Protein AF-A0A176Z3J2-F1 (afdb_monomer_lite)

Organism: NCBI:txid1497615

Sequence (231 aa):
MLTQPSESYQLVDGLIFILRSTPAYNEFLMTEPVTAATVWSIPLPQIVGFAVTILASFLSARWGTAETRKQFQKKTEDDERAAAAELVPLLLKFALDCDKKKIDLSLYISSDGHAGADETVHGIDFPSAIHSAAARLGPRITERAIKLEVTKTRAERYVADASDFVENYELDQKILSFLALLSLRARHLCDMAAEKVGLAMRHPEDDMDRLLKESMHHMHEIDSGSEANWY

Radius of gyration: 40.38 Å; chains: 1; bounding box: 61×82×124 Å

pLDDT: mean 71.85, std 19.59, range [30.27, 93.12]

Foldseek 3Di:
DDDDDDDDDDDDDDDDDDDDDDDDDDDDDDDDDPDPPPPPDDDPVVVVVVVVVVVVVVVVVVVVVVVVVVVVVVVLLVLLVVLLVQQLVLLQLLLVVLVVVLVLLVCVPPPPPDPSPPDALPDSDLDPSNLVSQVSLHDLLNVLSVLLVQLSVQSNVCLVVCVVPDDPVVSSLSSSLSSLLSSLSSVLSSQVSQVSSVHHDDDDPVSNVVSVVSNPPCVVSRHDDDPVSSD

Structure (mmCIF, N/CA/C/O backbone):
data_AF-A0A176Z3J2-F1
#
_entry.id   AF-A0A176Z3J2-F1
#
loop_
_atom_site.group_PDB
_atom_site.id
_atom_site.type_symbol
_atom_site.label_atom_id
_atom_site.label_alt_id
_atom_site.label_comp_id
_atom_site.label_asym_id
_atom_site.label_entity_id
_atom_site.label_seq_id
_atom_site.pdbx_PDB_ins_code
_atom_site.Cartn_x
_atom_site.Cartn_y
_atom_site.Cartn_z
_atom_site.occupancy
_atom_site.B_iso_or_equiv
_atom_site.auth_seq_id
_atom_site.auth_comp_id
_atom_site.auth_asym_id
_atom_site.auth_atom_id
_atom_site.pdbx_PDB_model_num
ATOM 1 N N . MET A 1 1 ? -23.782 64.807 77.047 1.00 30.27 1 MET A N 1
ATOM 2 C CA . MET A 1 1 ? -22.890 64.179 78.043 1.00 30.27 1 MET A CA 1
ATOM 3 C C . MET A 1 1 ? -22.980 62.678 77.840 1.00 30.27 1 MET A C 1
ATOM 5 O O . MET A 1 1 ? -24.094 62.202 77.954 1.00 30.27 1 MET A O 1
ATOM 9 N N . LEU A 1 2 ? -21.851 62.042 77.475 1.00 32.38 2 LEU A N 1
ATOM 10 C CA . LEU A 1 2 ? -21.411 60.658 77.780 1.00 32.38 2 LEU A CA 1
ATOM 11 C C . LEU A 1 2 ? -22.457 59.533 77.556 1.00 32.38 2 LEU A C 1
ATOM 13 O O . LEU A 1 2 ? -23.550 59.584 78.087 1.00 32.38 2 LEU A O 1
ATOM 17 N N . THR A 1 3 ? -22.230 58.436 76.837 1.00 37.69 3 THR A N 1
ATOM 18 C CA . THR A 1 3 ? -21.010 57.679 76.522 1.00 37.69 3 THR A CA 1
ATOM 19 C C . THR A 1 3 ? -21.445 56.538 75.594 1.00 37.69 3 THR A C 1
ATOM 21 O O . THR A 1 3 ? -22.514 55.965 75.800 1.00 37.69 3 THR A O 1
ATOM 24 N N . GLN A 1 4 ? -20.625 56.187 74.601 1.00 43.66 4 GLN A N 1
ATOM 25 C CA . GLN A 1 4 ? -20.728 54.895 73.913 1.00 43.66 4 GLN A CA 1
ATOM 26 C C . GLN A 1 4 ? -20.537 53.744 74.916 1.00 43.66 4 GLN A C 1
ATOM 28 O O . GLN A 1 4 ? -19.651 53.844 75.768 1.00 43.66 4 GLN A O 1
ATOM 33 N N . PRO A 1 5 ? -21.247 52.616 74.769 1.00 40.62 5 PRO A N 1
ATOM 34 C CA . PRO A 1 5 ? -20.705 51.314 75.106 1.00 40.62 5 PRO A CA 1
ATOM 35 C C . PRO A 1 5 ? -19.992 50.725 73.880 1.00 40.62 5 PRO A C 1
ATOM 37 O O . PRO A 1 5 ? -20.513 50.701 72.768 1.00 40.62 5 PRO A O 1
ATOM 40 N N . SER A 1 6 ? -18.757 50.299 74.114 1.00 42.06 6 SER A N 1
ATOM 41 C CA . SER A 1 6 ? -17.814 49.715 73.168 1.00 42.06 6 SER A CA 1
ATOM 42 C C . SER A 1 6 ? -18.322 48.411 72.552 1.00 42.06 6 SER A C 1
ATOM 44 O O . SER A 1 6 ? -18.532 47.427 73.264 1.00 42.06 6 SER A O 1
ATOM 46 N N . GLU A 1 7 ? -18.423 48.373 71.228 1.00 41.88 7 GLU A N 1
ATOM 47 C CA . GLU A 1 7 ? -18.523 47.126 70.476 1.00 41.88 7 GLU A CA 1
ATOM 48 C C . GLU A 1 7 ? -17.136 46.477 70.436 1.00 41.88 7 GLU A C 1
ATOM 50 O O . GLU A 1 7 ? -16.186 47.021 69.872 1.00 41.88 7 GLU A O 1
ATOM 55 N N . SER A 1 8 ? -17.000 45.320 71.081 1.00 41.31 8 SER A N 1
ATOM 56 C CA . SER A 1 8 ? -15.838 44.456 70.896 1.00 41.31 8 SER A CA 1
ATOM 57 C C . SER A 1 8 ? -16.164 43.467 69.784 1.00 41.31 8 SER A C 1
ATOM 59 O O . SER A 1 8 ? -16.997 42.578 69.934 1.00 41.31 8 SER A O 1
ATOM 61 N N . TYR A 1 9 ? -15.520 43.661 68.639 1.00 40.88 9 TYR A N 1
ATOM 62 C CA . TYR A 1 9 ? -15.586 42.756 67.503 1.00 40.88 9 TYR A CA 1
ATOM 63 C C . TYR A 1 9 ? -14.436 41.755 67.614 1.00 40.88 9 TYR A C 1
ATOM 65 O O . TYR A 1 9 ? -13.271 42.140 67.511 1.00 40.88 9 TYR A O 1
ATOM 73 N N . GLN A 1 10 ? -14.743 40.473 67.806 1.00 35.62 10 GLN A N 1
ATOM 74 C CA . GLN A 1 10 ? -13.797 39.408 67.479 1.00 35.62 10 GLN A CA 1
ATOM 75 C C . GLN A 1 10 ? -14.166 38.826 66.116 1.00 35.62 10 GLN A C 1
ATOM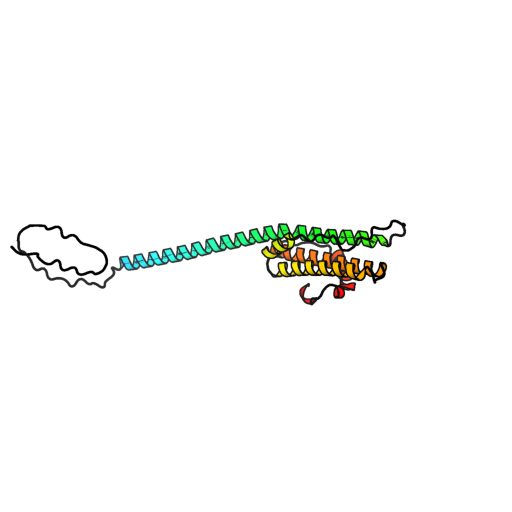 77 O O . GLN A 1 10 ? -15.229 38.241 65.929 1.00 35.62 10 GLN A O 1
ATOM 82 N N . LEU A 1 11 ? -13.265 39.042 65.160 1.00 34.97 11 LEU A N 1
ATOM 83 C CA . LEU A 1 11 ? -13.265 38.437 63.836 1.00 34.97 11 LEU A CA 1
ATOM 84 C C . LEU A 1 11 ? -12.726 37.011 63.946 1.00 34.97 11 LEU A C 1
ATOM 86 O O . LEU A 1 11 ? -11.521 36.828 64.104 1.00 34.97 11 LEU A O 1
ATOM 90 N N . VAL A 1 12 ? -13.607 36.022 63.821 1.00 38.00 12 VAL A N 1
ATOM 91 C CA . VAL A 1 12 ? -13.245 34.675 63.368 1.00 38.00 12 VAL A CA 1
ATOM 92 C C . VAL A 1 12 ? -14.345 34.202 62.414 1.00 38.00 12 VAL A C 1
ATOM 94 O O . VAL A 1 12 ? -15.493 34.035 62.813 1.00 38.00 12 VAL A O 1
ATOM 97 N N . ASP A 1 13 ? -13.982 34.089 61.137 1.00 42.66 13 ASP A N 1
ATOM 98 C CA . ASP A 1 13 ? -14.662 33.378 60.048 1.00 42.66 13 ASP A CA 1
ATOM 99 C C . ASP A 1 13 ? -16.190 33.538 59.903 1.00 42.66 13 ASP A C 1
ATOM 101 O O . ASP A 1 13 ? -16.979 32.609 60.051 1.00 42.66 13 ASP A O 1
ATOM 105 N N . GLY A 1 14 ? -16.593 34.724 59.434 1.00 44.22 14 GLY A N 1
ATOM 106 C CA . GLY A 1 14 ? -17.481 34.781 58.266 1.00 44.22 14 GLY A CA 1
ATOM 107 C C . GLY A 1 14 ? -18.994 34.634 58.453 1.00 44.22 14 GLY A C 1
ATOM 108 O O . GLY A 1 14 ? -19.665 34.402 57.451 1.00 44.22 14 GLY A O 1
ATOM 109 N N . LEU A 1 15 ? -19.568 34.821 59.647 1.00 37.44 15 LEU A N 1
ATOM 110 C CA . LEU A 1 15 ? -21.027 34.972 59.802 1.00 37.44 15 LEU A CA 1
ATOM 111 C C . LEU A 1 15 ? -21.401 35.879 60.985 1.00 37.44 15 LEU A C 1
ATOM 113 O O . LEU A 1 15 ? -21.172 35.560 62.148 1.00 37.44 15 LEU A O 1
ATOM 117 N N . ILE A 1 16 ? -22.010 37.024 60.666 1.00 40.34 16 ILE A N 1
ATOM 118 C CA . ILE A 1 16 ? -22.568 37.981 61.629 1.00 40.34 16 ILE A CA 1
ATOM 119 C C . ILE A 1 16 ? -23.858 37.388 62.211 1.00 40.34 16 ILE A C 1
ATOM 121 O O . ILE A 1 16 ? -24.842 37.224 61.489 1.00 40.34 16 ILE A O 1
ATOM 125 N N . PHE A 1 17 ? -23.885 37.113 63.516 1.00 35.91 17 PHE A N 1
ATOM 126 C CA . PHE A 1 17 ? -25.124 36.815 64.239 1.00 35.91 17 PHE A CA 1
ATOM 127 C C . PHE A 1 17 ? -25.675 38.093 64.881 1.00 35.91 17 PHE A C 1
ATOM 129 O O . PHE A 1 17 ? -25.082 38.652 65.800 1.00 35.91 17 PHE A O 1
ATOM 136 N N . ILE A 1 18 ? -26.836 38.549 64.405 1.00 42.50 18 ILE A N 1
ATOM 137 C CA . ILE A 1 18 ? -27.610 39.615 65.050 1.00 42.50 18 ILE A CA 1
ATOM 138 C C . ILE A 1 18 ? -28.346 39.000 66.246 1.00 42.50 18 ILE A C 1
ATOM 140 O O . ILE A 1 18 ? -29.287 38.223 66.079 1.00 42.50 18 ILE A O 1
ATOM 144 N N . LEU A 1 19 ? -27.928 39.362 67.460 1.00 36.00 19 LEU A N 1
ATOM 145 C CA . LEU A 1 19 ? -28.649 39.057 68.696 1.00 36.00 19 LEU A CA 1
ATOM 146 C C . LEU A 1 19 ? -29.953 39.863 68.740 1.00 36.00 19 LEU A C 1
ATOM 148 O O . LEU A 1 19 ? -29.951 41.069 68.984 1.00 36.00 19 LEU A O 1
ATOM 152 N N . ARG A 1 20 ? -31.086 39.191 68.519 1.00 34.56 20 ARG A N 1
ATOM 153 C CA . ARG A 1 20 ? -32.411 39.747 68.810 1.00 34.56 20 ARG A CA 1
ATOM 154 C C . ARG A 1 20 ? -32.720 39.493 70.286 1.00 34.56 20 ARG A C 1
ATOM 156 O O . ARG A 1 20 ? -32.821 38.349 70.713 1.00 34.56 20 ARG A O 1
ATOM 163 N N . SER A 1 21 ? -32.851 40.568 71.056 1.00 32.66 21 SER A N 1
ATOM 164 C CA . SER A 1 21 ? -33.214 40.541 72.473 1.00 32.66 21 SER A CA 1
ATOM 165 C C . SER A 1 21 ? -34.604 39.935 72.697 1.00 32.66 21 SER A C 1
ATOM 167 O O . SER A 1 21 ? -35.589 40.427 72.142 1.00 32.66 21 SER A O 1
ATOM 169 N N . THR A 1 22 ? -34.711 38.940 73.571 1.00 38.16 22 THR A N 1
ATOM 170 C CA . THR A 1 22 ? -35.958 38.583 74.265 1.00 38.16 22 THR A CA 1
ATOM 171 C C . THR A 1 22 ? -35.947 39.185 75.670 1.00 38.16 22 THR A C 1
ATOM 173 O O . THR A 1 22 ? -34.924 39.065 76.344 1.00 38.16 22 THR A O 1
ATOM 176 N N . PRO A 1 23 ? -37.058 39.747 76.176 1.00 47.00 23 PRO A N 1
ATOM 177 C CA . PRO A 1 23 ? -37.247 39.923 77.607 1.00 47.00 23 PRO A CA 1
ATOM 178 C C . PRO A 1 23 ? -38.282 38.916 78.131 1.00 47.00 23 PRO A C 1
ATOM 180 O O . PRO A 1 23 ? -39.437 38.943 77.719 1.00 47.00 23 PRO A O 1
ATOM 183 N N . ALA A 1 24 ? -37.874 38.047 79.053 1.00 33.31 24 ALA A N 1
ATOM 184 C CA . ALA A 1 24 ? -38.744 37.349 80.008 1.00 33.31 24 ALA A CA 1
ATOM 185 C C . ALA A 1 24 ? -37.820 36.731 81.072 1.00 33.31 24 ALA A C 1
ATOM 187 O O . ALA A 1 24 ? -36.950 35.936 80.740 1.00 33.31 24 ALA A O 1
ATOM 188 N N . TYR A 1 25 ? -37.707 37.357 82.242 1.00 32.78 25 TYR A N 1
ATOM 189 C CA . TYR A 1 25 ? -38.394 36.977 83.484 1.00 32.78 25 TYR A CA 1
ATOM 190 C C . TYR A 1 25 ? -38.071 35.564 84.002 1.00 32.78 25 TYR A C 1
ATOM 192 O O . TYR A 1 25 ? -38.283 34.564 83.328 1.00 32.78 25 TYR A O 1
ATOM 200 N N . ASN A 1 26 ? -37.550 35.569 85.234 1.00 43.53 26 ASN A N 1
ATOM 201 C CA . ASN A 1 26 ? -37.260 34.464 86.147 1.00 43.53 26 ASN A CA 1
ATOM 202 C C . ASN A 1 26 ? -38.280 33.317 86.110 1.00 43.53 26 ASN A C 1
ATOM 204 O O . ASN A 1 26 ? -39.471 33.591 86.171 1.00 43.53 26 ASN A O 1
ATOM 208 N N . GLU A 1 27 ? -37.804 32.072 86.220 1.00 35.94 27 GLU A N 1
ATOM 209 C CA . GLU A 1 27 ? -38.080 31.214 87.387 1.00 35.94 27 GLU A CA 1
ATOM 210 C C . GLU A 1 27 ? -37.297 29.886 87.332 1.00 35.94 27 GLU A C 1
ATOM 212 O O . GLU A 1 27 ? -37.273 29.179 86.331 1.00 35.94 27 GLU A O 1
ATOM 217 N N . PHE A 1 28 ? -36.606 29.611 88.442 1.00 38.12 28 PHE A N 1
ATOM 218 C CA . PHE A 1 28 ? -36.361 28.312 89.078 1.00 38.12 28 PHE A CA 1
ATOM 219 C C . PHE A 1 28 ? -36.802 27.032 88.336 1.00 38.12 28 PHE A C 1
ATOM 221 O O . PHE A 1 28 ? -37.995 26.813 88.176 1.00 38.12 28 PHE A O 1
ATOM 228 N N . LEU A 1 29 ? -35.870 26.094 88.096 1.00 35.03 29 LEU A N 1
ATOM 229 C CA . LEU A 1 29 ? -35.798 24.793 88.798 1.00 35.03 29 LEU A CA 1
ATOM 230 C C . LEU A 1 29 ? -34.825 23.801 88.137 1.00 35.03 29 LEU A C 1
ATOM 232 O O . LEU A 1 29 ? -34.762 23.663 86.924 1.00 35.03 29 LEU A O 1
ATOM 236 N N . MET A 1 30 ? -34.171 23.045 89.020 1.00 35.03 30 MET A N 1
ATOM 237 C CA . MET A 1 30 ? -33.563 21.728 88.815 1.00 35.03 30 MET A CA 1
ATOM 238 C C . MET A 1 30 ? -32.259 21.641 88.013 1.00 35.03 30 MET A C 1
ATOM 240 O O . MET A 1 30 ? -32.204 21.508 86.798 1.00 35.03 30 MET A O 1
ATOM 244 N N . THR A 1 31 ? -31.180 21.578 88.792 1.00 42.94 31 THR A N 1
ATOM 245 C CA . THR A 1 31 ? -29.968 20.824 88.484 1.00 42.94 31 THR A CA 1
ATOM 246 C C . THR A 1 31 ? -30.313 19.358 88.198 1.00 42.94 31 THR A C 1
ATOM 248 O O . THR A 1 31 ? -30.446 18.560 89.127 1.00 42.94 31 THR A O 1
ATOM 251 N N . GLU A 1 32 ? -30.421 18.986 86.928 1.00 41.75 32 GLU A N 1
ATOM 252 C CA . GLU A 1 32 ? -30.125 17.615 86.510 1.00 41.75 32 GLU A CA 1
ATOM 253 C C . GLU A 1 32 ? -28.617 17.510 86.243 1.00 41.75 32 GLU A C 1
ATOM 255 O O . GLU A 1 32 ? -28.024 18.439 85.682 1.00 41.75 32 GLU A O 1
ATOM 260 N N . PRO A 1 33 ? -27.944 16.431 86.678 1.00 42.22 33 PRO A N 1
ATOM 261 C CA . PRO A 1 33 ? -26.531 16.274 86.399 1.00 42.22 33 PRO A CA 1
ATOM 262 C C . PRO A 1 33 ? -26.345 16.150 84.888 1.00 42.22 33 PRO A C 1
ATOM 264 O O . PRO A 1 33 ? -26.952 15.294 84.244 1.00 42.22 33 PRO A O 1
ATOM 267 N N . VAL A 1 34 ? -25.471 16.998 84.341 1.00 42.22 34 VAL A N 1
ATOM 268 C CA . VAL A 1 34 ? -24.899 16.842 83.005 1.00 42.22 34 VAL A CA 1
ATOM 269 C C . VAL A 1 34 ? -24.299 15.441 82.949 1.00 42.22 34 VAL A C 1
ATOM 271 O O . VAL A 1 34 ? -23.204 15.191 83.454 1.00 42.22 34 VAL A O 1
ATOM 274 N N . THR A 1 35 ? -25.040 14.499 82.369 1.00 41.41 35 THR A N 1
ATOM 275 C CA . THR A 1 35 ? -24.436 13.262 81.904 1.00 41.41 35 THR A CA 1
ATOM 276 C C . THR A 1 35 ? -23.420 13.686 80.863 1.00 41.41 35 THR A C 1
ATOM 278 O O . THR A 1 35 ? -23.730 14.452 79.949 1.00 41.41 35 THR A O 1
ATOM 281 N N . ALA A 1 36 ? -22.171 13.273 81.070 1.00 42.94 36 ALA A N 1
ATOM 282 C CA . ALA A 1 36 ? -21.106 13.486 80.114 1.00 42.94 36 ALA A CA 1
ATOM 283 C C . ALA A 1 36 ? -21.583 12.927 78.771 1.00 42.94 36 ALA A C 1
ATOM 285 O O . ALA A 1 36 ? -21.615 11.711 78.571 1.00 42.94 36 ALA A O 1
ATOM 286 N N . ALA A 1 37 ? -22.019 13.827 77.887 1.00 44.66 37 ALA A N 1
ATOM 287 C CA . ALA A 1 37 ? -22.338 13.493 76.521 1.00 44.66 37 ALA A CA 1
ATOM 288 C C . ALA A 1 37 ? -21.100 12.794 75.969 1.00 44.66 37 ALA A C 1
ATOM 290 O O . ALA A 1 37 ? -19.989 13.326 75.969 1.00 44.66 37 ALA A O 1
ATOM 291 N N . THR A 1 38 ? -21.290 11.544 75.590 1.00 50.69 38 THR A N 1
ATOM 292 C CA . THR A 1 38 ? -20.309 10.700 74.936 1.00 50.69 38 THR A CA 1
ATOM 293 C C . THR A 1 38 ? -20.066 11.309 73.556 1.00 50.69 38 THR A C 1
ATOM 295 O O . THR A 1 38 ? -20.677 10.936 72.565 1.00 50.69 38 THR A O 1
ATOM 298 N N . VAL A 1 39 ? -19.179 12.305 73.496 1.00 50.75 39 VAL A N 1
ATOM 299 C CA . VAL A 1 39 ? -18.814 13.069 72.285 1.00 50.75 39 VAL A CA 1
ATOM 300 C C . VAL A 1 39 ? -18.058 12.207 71.248 1.00 50.75 39 VAL A C 1
ATOM 302 O O . VAL A 1 39 ? -17.660 12.698 70.201 1.00 50.75 39 VAL A O 1
ATOM 305 N N . TRP A 1 40 ? -17.904 10.895 71.468 1.00 56.28 40 TRP A N 1
ATOM 306 C CA . TRP A 1 40 ? -17.124 10.007 70.594 1.00 56.28 40 TRP A CA 1
ATOM 307 C C . TRP A 1 40 ? -17.773 8.640 70.340 1.00 56.28 40 TRP A C 1
ATOM 309 O O . TRP A 1 40 ? -17.085 7.625 70.278 1.00 56.28 40 TRP A O 1
ATOM 319 N N . SER A 1 41 ? -19.093 8.574 70.167 1.00 61.12 41 SER A N 1
ATOM 320 C CA . SER A 1 41 ? -19.729 7.355 69.649 1.00 61.12 41 SER A CA 1
ATOM 321 C C . SER A 1 41 ? -20.606 7.683 68.451 1.00 61.12 41 SER A C 1
ATOM 323 O O . SER A 1 41 ? -21.756 8.090 68.605 1.00 61.12 41 SER A O 1
ATOM 325 N N . ILE A 1 42 ? -20.058 7.497 67.248 1.00 66.56 42 ILE A N 1
ATOM 326 C CA . ILE A 1 42 ? -20.869 7.450 66.030 1.00 66.56 42 ILE A CA 1
ATOM 327 C C . ILE A 1 42 ? -21.838 6.269 66.207 1.00 66.56 42 ILE A C 1
ATOM 329 O O . ILE A 1 42 ? -21.380 5.142 66.428 1.00 66.56 42 ILE A O 1
ATOM 333 N N . PRO A 1 43 ? -23.161 6.487 66.161 1.00 77.56 43 PRO A N 1
ATOM 334 C CA . PRO A 1 43 ? -24.127 5.418 66.351 1.00 77.56 43 PRO A CA 1
ATOM 335 C C . PRO A 1 43 ? -23.945 4.362 65.252 1.00 77.56 43 PRO A C 1
ATOM 337 O O . PRO A 1 43 ? -23.871 4.689 64.067 1.00 77.56 43 PRO A O 1
ATOM 340 N N . LEU A 1 44 ? -23.895 3.083 65.647 1.00 73.38 44 LEU A N 1
ATOM 341 C CA . LEU A 1 44 ? -23.682 1.924 64.762 1.00 73.38 44 LEU A CA 1
ATOM 342 C C . LEU A 1 44 ? -24.463 1.986 63.425 1.00 73.38 44 LEU A C 1
ATOM 344 O O . LEU A 1 44 ? -23.874 1.689 62.384 1.00 73.38 44 LEU A O 1
ATOM 348 N N . PRO A 1 45 ? -25.744 2.415 63.403 1.00 78.31 45 PRO A N 1
ATOM 349 C CA . PRO A 1 45 ? -26.515 2.539 62.167 1.00 78.31 45 PRO A CA 1
ATOM 350 C C . PRO A 1 45 ? -25.913 3.513 61.143 1.00 78.31 45 PRO A C 1
ATOM 352 O O . PRO A 1 45 ? -25.992 3.258 59.944 1.00 78.31 45 PRO A O 1
ATOM 355 N N . GLN A 1 46 ? -25.278 4.605 61.587 1.00 77.00 46 GLN A N 1
ATOM 356 C CA . GLN A 1 46 ? -24.627 5.569 60.692 1.00 77.00 46 GLN A CA 1
ATOM 357 C C . GLN A 1 46 ? -23.348 4.997 60.075 1.00 77.00 46 GLN A C 1
ATOM 359 O O . GLN A 1 46 ? -23.083 5.241 58.901 1.00 77.00 46 GLN A O 1
ATOM 364 N N . ILE A 1 47 ? -22.592 4.187 60.824 1.00 79.31 47 ILE A N 1
ATOM 365 C CA . ILE A 1 47 ? -21.388 3.506 60.321 1.00 79.31 47 ILE A CA 1
ATOM 366 C C . ILE A 1 47 ? -21.769 2.487 59.242 1.00 79.31 47 ILE A C 1
ATOM 368 O O . ILE A 1 47 ? -21.160 2.455 58.172 1.00 79.31 47 ILE A O 1
ATOM 372 N N . VAL A 1 48 ? -22.812 1.690 59.493 1.00 80.38 48 VAL A N 1
ATOM 373 C CA . VAL A 1 48 ? -23.324 0.715 58.517 1.00 80.38 48 VAL A CA 1
ATOM 374 C C . VAL A 1 48 ? -23.862 1.428 57.275 1.00 80.38 48 VAL A C 1
ATOM 376 O O . VAL A 1 48 ? -23.538 1.030 56.158 1.00 80.38 48 VAL A O 1
ATOM 379 N N . GLY A 1 49 ? -24.611 2.521 57.450 1.00 80.62 49 GLY A N 1
ATOM 380 C CA . GLY A 1 49 ? -25.084 3.351 56.340 1.00 80.62 49 GLY A CA 1
ATOM 381 C C . GLY A 1 49 ? -23.938 3.899 55.486 1.00 80.62 49 GLY A C 1
ATOM 382 O O . GLY A 1 49 ? -23.970 3.778 54.260 1.00 80.62 49 GLY A O 1
ATOM 383 N N . PHE A 1 50 ? -22.880 4.422 56.112 1.00 82.94 50 PHE A N 1
ATOM 384 C CA . PHE A 1 50 ? -21.684 4.888 55.406 1.00 82.94 50 PHE A CA 1
ATOM 385 C C . PHE A 1 50 ? -20.991 3.763 54.633 1.00 82.94 50 PHE A C 1
ATOM 387 O O . PHE A 1 50 ? -20.664 3.940 53.460 1.00 82.94 50 PHE A O 1
ATOM 394 N N . ALA A 1 51 ? -20.819 2.590 55.245 1.00 81.44 51 ALA A N 1
ATOM 395 C CA . ALA A 1 51 ? -20.189 1.443 54.596 1.00 81.44 51 ALA A CA 1
ATOM 396 C C . ALA A 1 51 ? -20.978 0.968 53.364 1.00 81.44 51 ALA A C 1
ATOM 398 O O . ALA A 1 51 ? -20.389 0.733 52.309 1.00 81.44 51 ALA A O 1
ATOM 399 N N . VAL A 1 52 ? -22.310 0.891 53.460 1.00 84.19 52 VAL A N 1
ATOM 400 C CA . VAL A 1 52 ? -23.179 0.525 52.328 1.00 84.19 52 VAL A CA 1
ATOM 401 C C . VAL A 1 52 ? -23.108 1.572 51.218 1.00 84.19 52 VAL A C 1
ATOM 403 O O . VAL A 1 52 ? -23.024 1.216 50.046 1.00 84.19 52 VAL A O 1
ATOM 406 N N . THR A 1 53 ? -23.074 2.857 51.570 1.00 85.44 53 THR A N 1
ATOM 407 C CA . THR A 1 53 ? -22.993 3.950 50.589 1.00 85.44 53 THR A CA 1
ATOM 408 C C . THR A 1 53 ? -21.655 3.935 49.845 1.00 85.44 53 THR A C 1
ATOM 410 O O . THR A 1 53 ? -21.624 4.072 48.620 1.00 85.44 53 THR A O 1
ATOM 413 N N . ILE A 1 54 ? -20.548 3.690 50.553 1.00 81.69 54 ILE A N 1
ATOM 414 C CA . ILE A 1 54 ? -19.215 3.522 49.955 1.00 81.69 54 ILE A CA 1
ATOM 415 C C . ILE A 1 54 ? -19.193 2.290 49.040 1.00 81.69 54 ILE A C 1
ATOM 417 O O . ILE A 1 54 ? -18.699 2.372 47.915 1.00 81.69 54 ILE A O 1
ATOM 421 N N . LEU A 1 55 ? -19.778 1.169 49.472 1.00 79.44 55 LEU A N 1
ATOM 422 C CA . LEU A 1 55 ? -19.836 -0.061 48.680 1.00 79.44 55 LEU A CA 1
ATOM 423 C C . LEU A 1 55 ? -20.674 0.116 47.403 1.00 79.44 55 LEU A C 1
ATOM 425 O O . LEU A 1 55 ? -20.239 -0.277 46.321 1.00 79.44 55 LEU A O 1
ATOM 429 N N . ALA A 1 56 ? -21.841 0.755 47.505 1.00 80.75 56 ALA A N 1
ATOM 430 C CA . ALA A 1 56 ? -22.704 1.062 46.367 1.00 80.75 56 ALA A CA 1
ATOM 431 C C . ALA A 1 56 ? -22.026 2.024 45.380 1.00 80.75 56 ALA A C 1
ATOM 433 O O . ALA A 1 56 ? -22.107 1.827 44.166 1.00 80.75 56 ALA A O 1
ATOM 434 N N . SER A 1 57 ? -21.294 3.018 45.890 1.00 73.00 57 SER A N 1
ATOM 435 C CA . SER A 1 57 ? -20.514 3.953 45.072 1.00 73.00 57 SER A CA 1
ATOM 436 C C . SER A 1 57 ? -19.369 3.245 44.346 1.00 73.00 57 SER A C 1
ATOM 438 O O . SER A 1 57 ? -19.158 3.468 43.156 1.00 73.00 57 SER A O 1
ATOM 440 N N . PHE A 1 58 ? -18.670 2.329 45.023 1.00 76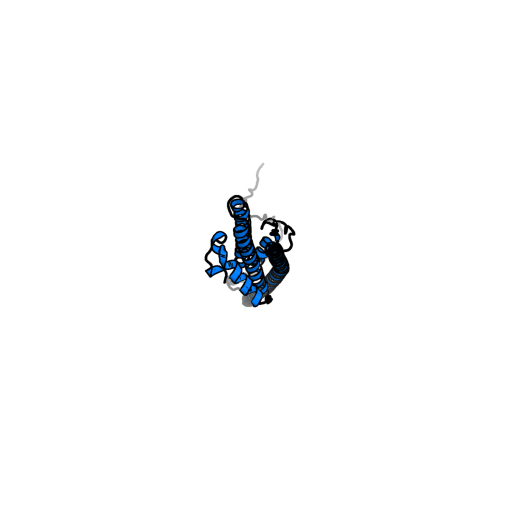.81 58 PHE A N 1
ATOM 441 C CA . PHE A 1 58 ? -17.595 1.534 44.430 1.00 76.81 58 PHE A CA 1
ATOM 442 C C . PHE A 1 58 ? -18.111 0.581 43.344 1.00 76.81 58 PHE A C 1
ATOM 444 O O . PHE A 1 58 ? -17.517 0.478 42.271 1.00 76.81 58 PHE A O 1
ATOM 451 N N . LEU A 1 59 ? -19.242 -0.086 43.587 1.00 72.75 59 LEU A N 1
ATOM 452 C CA . LEU A 1 59 ? -19.901 -0.946 42.602 1.00 72.75 59 LEU A CA 1
ATOM 453 C C . LEU A 1 59 ? -20.383 -0.139 41.391 1.00 72.75 59 LEU A C 1
ATOM 455 O O . LEU A 1 59 ? -20.119 -0.540 40.259 1.00 72.75 59 LEU A O 1
ATOM 459 N N . SER A 1 60 ? -20.986 1.030 41.616 1.00 68.38 60 SER A N 1
ATOM 460 C CA . SER A 1 60 ? -21.432 1.935 40.547 1.00 68.38 60 SER A CA 1
ATOM 461 C C . SER A 1 60 ? -20.261 2.453 39.711 1.00 68.38 60 SER A C 1
ATOM 463 O O . SER A 1 60 ? -20.327 2.443 38.484 1.00 68.38 60 SER A O 1
ATOM 465 N N . ALA A 1 61 ? -19.145 2.823 40.346 1.00 67.38 61 ALA A N 1
ATOM 466 C CA . ALA A 1 61 ? -17.926 3.233 39.650 1.00 67.38 61 ALA A CA 1
ATOM 467 C C . ALA A 1 61 ? -17.298 2.074 38.859 1.00 67.38 61 ALA A C 1
ATOM 469 O O . ALA A 1 61 ? -16.869 2.252 37.718 1.00 67.38 61 ALA A O 1
ATOM 470 N N . ARG A 1 62 ? -17.277 0.861 39.421 1.00 68.81 62 ARG A N 1
ATOM 471 C CA . ARG A 1 62 ? -16.747 -0.334 38.751 1.00 68.81 62 ARG A CA 1
ATOM 472 C C . ARG A 1 62 ? -17.600 -0.754 37.551 1.00 68.81 62 ARG A C 1
ATOM 474 O O . ARG A 1 62 ? -17.052 -1.205 36.551 1.00 68.81 62 ARG A O 1
ATOM 481 N N . TRP A 1 63 ? -18.918 -0.586 37.627 1.00 65.81 63 TRP A N 1
ATOM 482 C CA . TRP A 1 63 ? -19.832 -0.897 36.526 1.00 65.81 63 TRP A CA 1
ATOM 483 C C . TRP A 1 63 ? -19.814 0.197 35.455 1.00 65.81 63 TRP A C 1
ATOM 485 O O . TRP A 1 63 ? -19.671 -0.118 34.278 1.00 65.81 63 TRP A O 1
ATOM 495 N N . GLY A 1 64 ? -19.821 1.476 35.842 1.00 63.34 64 GLY A N 1
ATOM 496 C CA . GLY A 1 64 ? -19.704 2.596 34.902 1.00 63.34 64 GLY A CA 1
ATOM 497 C C . GLY A 1 64 ? -18.375 2.608 34.136 1.00 63.34 64 GLY A C 1
ATOM 498 O O . GLY A 1 64 ? -18.342 2.896 32.941 1.00 63.34 64 GLY A O 1
ATOM 499 N N . THR A 1 65 ? -17.271 2.220 34.781 1.00 63.78 65 THR A N 1
ATOM 500 C CA . THR A 1 65 ? -15.962 2.091 34.111 1.00 63.78 65 THR A CA 1
ATOM 501 C C . THR A 1 65 ? -15.867 0.858 33.210 1.00 63.78 65 THR A C 1
ATOM 503 O O . THR A 1 65 ? -15.173 0.899 32.198 1.00 63.78 65 THR A O 1
ATOM 506 N N . ALA A 1 66 ? -16.569 -0.233 33.525 1.00 67.12 66 ALA A N 1
ATOM 507 C CA . ALA A 1 66 ? -16.639 -1.403 32.652 1.00 67.12 66 ALA A CA 1
ATOM 508 C C . ALA A 1 66 ? -17.499 -1.140 31.403 1.00 67.12 66 ALA A C 1
ATOM 510 O O . ALA A 1 66 ? -17.103 -1.520 30.301 1.00 67.12 66 ALA A O 1
ATOM 511 N N . GLU A 1 67 ? -18.635 -0.458 31.558 1.00 69.19 67 GLU A N 1
ATOM 512 C CA . GLU A 1 67 ? -19.539 -0.106 30.456 1.00 69.19 67 GLU A CA 1
ATOM 513 C C . GLU A 1 67 ? -18.871 0.874 29.480 1.00 69.19 67 GLU A C 1
ATOM 515 O O . GLU A 1 67 ? -18.876 0.662 28.269 1.00 69.19 67 GLU A O 1
ATOM 520 N N . THR A 1 68 ? -18.200 1.902 30.007 1.00 67.75 68 THR A N 1
ATOM 521 C CA . THR A 1 68 ? -17.451 2.869 29.188 1.00 67.75 68 THR A CA 1
ATOM 522 C C . THR A 1 68 ? -16.287 2.214 28.451 1.00 67.75 68 THR A C 1
ATOM 524 O O . THR A 1 68 ? -16.115 2.464 27.264 1.00 67.75 68 THR A O 1
ATOM 527 N N . ARG A 1 69 ? -15.530 1.304 29.084 1.00 66.75 69 ARG A N 1
ATOM 528 C CA . ARG A 1 69 ? -14.470 0.535 28.401 1.00 66.75 69 ARG A CA 1
ATOM 529 C C . ARG A 1 69 ? -15.004 -0.289 27.231 1.00 66.75 69 ARG A C 1
ATOM 531 O O . ARG A 1 69 ? -14.373 -0.291 26.180 1.00 66.75 69 ARG A O 1
ATOM 538 N N . LYS A 1 70 ? -16.164 -0.937 27.387 1.00 73.56 70 LYS A N 1
ATOM 539 C CA . LYS A 1 70 ? -16.816 -1.681 26.295 1.00 73.56 70 LYS A CA 1
ATOM 540 C C . LYS A 1 70 ? -17.262 -0.757 25.160 1.00 73.56 70 LYS A C 1
ATOM 542 O O . LYS A 1 70 ? -17.086 -1.101 23.997 1.00 73.56 70 LYS A O 1
ATOM 547 N N . GLN A 1 71 ? -17.804 0.418 25.485 1.00 74.19 71 GLN A N 1
ATOM 548 C CA . GLN A 1 71 ? -18.200 1.415 24.483 1.00 74.19 71 GLN A CA 1
ATOM 549 C C . GLN A 1 71 ? -16.995 1.983 23.726 1.00 74.19 71 GLN A C 1
ATOM 551 O O . GLN A 1 71 ? -17.067 2.129 22.508 1.00 74.19 71 GLN A O 1
ATOM 556 N N . PHE A 1 72 ? -15.881 2.250 24.416 1.00 73.12 72 PHE A N 1
ATOM 557 C CA . PHE A 1 72 ? -14.642 2.673 23.767 1.00 73.12 72 PHE A CA 1
ATOM 558 C C . PHE A 1 72 ? -14.085 1.576 22.865 1.00 73.12 72 PHE A C 1
ATOM 560 O O . PHE A 1 72 ? -13.843 1.864 21.706 1.00 73.12 72 PHE A O 1
ATOM 567 N N . GLN A 1 73 ? -13.964 0.334 23.347 1.00 80.75 73 GLN A N 1
ATOM 568 C CA . GLN A 1 73 ? -13.470 -0.792 22.542 1.00 80.75 73 GLN A CA 1
ATOM 569 C C . GLN A 1 73 ? -14.290 -1.004 21.270 1.00 80.75 73 GLN A C 1
ATOM 571 O O . GLN A 1 73 ? -13.720 -1.086 20.188 1.00 80.75 73 GLN A O 1
ATOM 576 N N . LYS A 1 74 ? -15.622 -1.010 21.388 1.00 83.38 74 LYS A N 1
ATOM 577 C CA . LYS A 1 74 ? -16.503 -1.148 20.227 1.00 83.38 74 LYS A CA 1
ATOM 578 C C . LYS A 1 74 ? -16.319 -0.001 19.230 1.00 83.38 74 LYS A C 1
ATOM 580 O O . LYS A 1 74 ? -16.281 -0.238 18.031 1.00 83.38 74 LYS A O 1
ATOM 585 N N . LYS A 1 75 ? -16.177 1.233 19.724 1.00 85.38 75 LYS A N 1
ATOM 586 C CA . LYS A 1 75 ? -15.921 2.390 18.864 1.00 85.38 75 LYS A CA 1
ATOM 587 C C . LYS A 1 75 ? -14.584 2.261 18.130 1.00 85.38 75 LYS A C 1
ATOM 589 O O . LYS A 1 75 ? -14.540 2.542 16.941 1.00 85.38 75 LYS A O 1
ATOM 594 N N . THR A 1 76 ? -13.526 1.809 18.804 1.00 84.25 76 THR A N 1
ATOM 595 C CA . THR A 1 76 ? -12.227 1.586 18.155 1.00 84.25 76 THR A CA 1
ATOM 596 C C . THR A 1 76 ? -12.317 0.512 17.074 1.00 84.25 76 THR A C 1
ATOM 598 O O . THR A 1 76 ? -11.793 0.715 15.988 1.00 84.25 76 THR A O 1
ATOM 601 N N . GLU A 1 77 ? -13.018 -0.596 17.335 1.00 85.56 77 GLU A N 1
ATOM 602 C CA . GLU A 1 77 ? -13.229 -1.661 16.344 1.00 85.56 77 GLU A CA 1
ATOM 603 C C . GLU A 1 77 ? -14.007 -1.164 15.114 1.00 85.56 77 GLU A C 1
ATOM 605 O O . GLU A 1 77 ? -13.674 -1.515 13.980 1.00 85.56 77 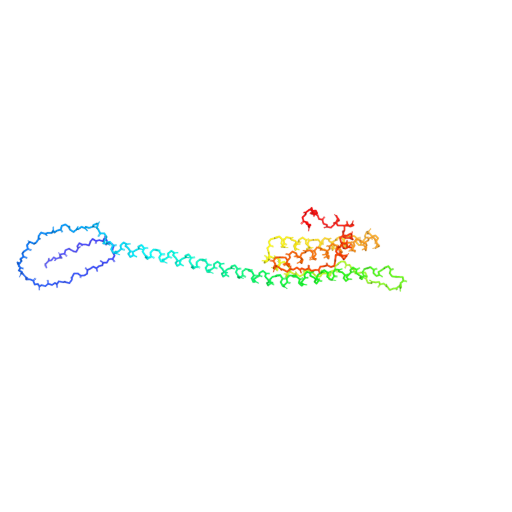GLU A O 1
ATOM 610 N N . ASP A 1 78 ? -15.034 -0.335 15.318 1.00 87.75 78 ASP A N 1
ATOM 611 C CA . ASP A 1 78 ? -15.812 0.254 14.225 1.00 87.75 78 ASP A CA 1
ATOM 612 C C . ASP A 1 78 ? -14.975 1.272 13.420 1.00 87.75 78 ASP A C 1
ATOM 614 O O . ASP A 1 78 ? -15.029 1.274 12.187 1.00 87.75 78 ASP A O 1
ATOM 618 N N . ASP A 1 79 ? -14.148 2.081 14.093 1.00 88.06 79 ASP A N 1
ATOM 619 C CA . ASP A 1 79 ? -13.221 3.029 13.458 1.00 88.06 79 ASP A CA 1
ATOM 620 C C . ASP A 1 79 ? -12.125 2.297 12.651 1.00 88.06 79 ASP A C 1
ATOM 622 O O . ASP A 1 79 ? -11.800 2.706 11.532 1.00 88.06 79 ASP A O 1
ATOM 626 N N . GLU A 1 80 ? -11.588 1.184 13.165 1.00 89.00 80 GLU A N 1
ATOM 627 C CA . GLU A 1 80 ? -10.625 0.324 12.462 1.00 89.00 80 GLU A CA 1
ATOM 628 C C . GLU A 1 80 ? -11.254 -0.324 11.220 1.00 89.00 80 GLU A C 1
ATOM 630 O O . GLU A 1 80 ? -10.666 -0.301 10.138 1.00 89.00 80 GLU A O 1
ATOM 635 N N . ARG A 1 81 ? -12.487 -0.836 11.326 1.00 88.69 81 ARG A N 1
ATOM 636 C CA . ARG A 1 81 ? -13.232 -1.383 10.178 1.00 88.69 81 ARG A CA 1
ATOM 637 C C . ARG A 1 81 ? -13.485 -0.342 9.099 1.00 88.69 81 ARG A C 1
ATOM 639 O O . ARG A 1 81 ? -13.286 -0.635 7.921 1.00 88.69 81 ARG A O 1
ATOM 646 N N . ALA A 1 82 ? -13.888 0.865 9.487 1.00 90.00 82 ALA A N 1
ATOM 647 C CA . ALA A 1 82 ? -14.081 1.966 8.551 1.00 90.00 82 ALA A CA 1
ATOM 648 C C . ALA A 1 82 ? -12.762 2.362 7.868 1.00 90.00 82 ALA A C 1
ATOM 650 O O . ALA A 1 82 ? -12.727 2.548 6.653 1.00 90.00 82 ALA A O 1
ATOM 651 N N . ALA A 1 83 ? -11.663 2.425 8.625 1.00 89.25 83 ALA A N 1
ATOM 652 C CA . ALA A 1 83 ? -10.346 2.742 8.086 1.00 89.25 83 ALA A CA 1
ATOM 653 C C . ALA A 1 83 ? -9.829 1.669 7.114 1.00 89.25 83 ALA A C 1
ATOM 655 O O . ALA A 1 83 ? -9.285 2.015 6.068 1.00 89.25 83 ALA A O 1
ATOM 656 N N . ALA A 1 84 ? -10.027 0.379 7.401 1.00 90.31 84 ALA A N 1
ATOM 657 C CA . ALA A 1 84 ? -9.665 -0.693 6.472 1.00 90.31 84 ALA A CA 1
ATOM 658 C C . ALA A 1 84 ? -10.525 -0.667 5.201 1.00 90.31 84 ALA A C 1
ATOM 660 O O . ALA A 1 84 ? -9.997 -0.845 4.103 1.00 90.31 84 ALA A O 1
ATOM 661 N N . ALA A 1 85 ? -11.828 -0.395 5.333 1.00 89.69 85 ALA A N 1
ATOM 662 C CA . ALA A 1 85 ? -12.735 -0.257 4.196 1.00 89.69 85 ALA A CA 1
ATOM 663 C C . ALA A 1 85 ? -12.363 0.923 3.281 1.00 89.69 85 ALA A C 1
ATOM 665 O O . ALA A 1 85 ? -12.616 0.864 2.081 1.00 89.69 85 ALA A O 1
ATOM 666 N N . GLU A 1 86 ? -11.743 1.970 3.827 1.00 91.50 86 GLU A N 1
ATOM 667 C CA . GLU A 1 86 ? -11.188 3.088 3.059 1.00 91.50 86 GLU A CA 1
ATOM 668 C C . GLU A 1 86 ? -9.816 2.737 2.452 1.00 91.50 86 GLU A C 1
ATOM 670 O O . GLU A 1 86 ? -9.567 3.006 1.278 1.00 91.50 86 GLU A O 1
ATOM 675 N N . LEU A 1 87 ? -8.932 2.098 3.224 1.00 91.81 87 LEU A N 1
ATOM 676 C CA . LEU A 1 87 ? -7.548 1.830 2.828 1.00 91.81 87 LEU A CA 1
ATOM 677 C C . LEU A 1 87 ? -7.423 0.752 1.742 1.00 91.81 87 LEU A C 1
ATOM 679 O O . LEU A 1 87 ? -6.688 0.942 0.772 1.00 91.81 87 LEU A O 1
ATOM 683 N N . VAL A 1 88 ? -8.113 -0.381 1.898 1.00 92.38 88 VAL A N 1
ATOM 684 C CA . VAL A 1 88 ? -7.950 -1.549 1.015 1.00 92.38 88 VAL A CA 1
ATOM 685 C C . VAL A 1 88 ? -8.281 -1.217 -0.448 1.00 92.38 88 VAL A C 1
ATOM 687 O O . VAL A 1 88 ? -7.457 -1.518 -1.313 1.00 92.38 88 VAL A O 1
ATOM 690 N N . PRO A 1 89 ? -9.405 -0.547 -0.777 1.00 91.81 89 PRO A N 1
ATOM 691 C CA . PRO A 1 89 ? -9.699 -0.175 -2.160 1.00 91.81 89 PRO A CA 1
ATOM 692 C C . PRO A 1 89 ? -8.677 0.795 -2.759 1.00 91.81 89 PRO A C 1
ATOM 694 O O . PRO A 1 89 ? -8.367 0.690 -3.943 1.00 91.81 89 PRO A O 1
ATOM 697 N N . LEU A 1 90 ? -8.135 1.724 -1.962 1.00 92.62 90 LEU A N 1
ATOM 698 C CA . LEU A 1 90 ? -7.123 2.676 -2.430 1.00 92.62 90 LEU A CA 1
ATOM 699 C C . LEU A 1 90 ? -5.813 1.970 -2.792 1.00 92.62 90 LEU A C 1
ATOM 701 O O . LEU A 1 90 ? -5.229 2.253 -3.837 1.00 92.62 90 LEU A O 1
ATOM 705 N N . LEU A 1 91 ? -5.378 1.025 -1.959 1.00 92.50 91 LEU A N 1
ATOM 706 C CA . LEU A 1 91 ? -4.171 0.237 -2.200 1.00 92.50 91 LEU A CA 1
ATOM 707 C C . LEU A 1 91 ? -4.339 -0.750 -3.357 1.00 92.50 91 LEU A C 1
ATOM 709 O O . LEU A 1 91 ? -3.431 -0.891 -4.172 1.00 92.50 91 LEU A O 1
ATOM 713 N N . LEU A 1 92 ? -5.505 -1.391 -3.476 1.00 91.94 92 LEU A N 1
ATOM 714 C CA . LEU A 1 92 ? -5.821 -2.238 -4.626 1.00 91.94 92 LEU A CA 1
ATOM 715 C C . LEU A 1 92 ? -5.853 -1.436 -5.922 1.00 91.94 92 LEU A C 1
ATOM 717 O O . LEU A 1 92 ? -5.307 -1.886 -6.922 1.00 91.94 92 LEU A O 1
ATOM 721 N N . LYS A 1 93 ? -6.454 -0.241 -5.907 1.00 92.69 93 LYS A N 1
ATOM 722 C CA . LYS A 1 93 ? -6.435 0.656 -7.063 1.00 92.69 93 LYS A CA 1
ATOM 723 C C . LYS A 1 93 ? -4.998 0.994 -7.458 1.00 92.69 93 LYS A C 1
ATOM 725 O O . LYS A 1 93 ? -4.651 0.841 -8.621 1.00 92.69 93 LYS A O 1
ATOM 730 N N . PHE A 1 94 ? -4.163 1.377 -6.493 1.00 93.12 94 PHE A N 1
ATOM 731 C CA . PHE A 1 94 ? -2.750 1.655 -6.740 1.00 93.12 94 PHE A CA 1
ATOM 732 C C . PHE A 1 94 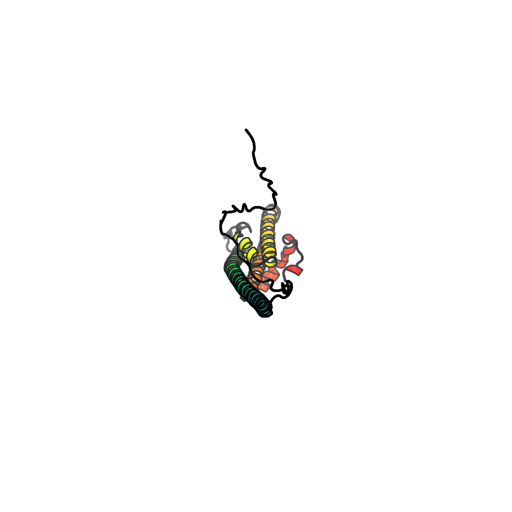? -2.015 0.442 -7.336 1.00 93.12 94 PHE A C 1
ATOM 734 O O . PHE A 1 94 ? -1.305 0.587 -8.325 1.00 93.12 94 PHE A O 1
ATOM 741 N N . ALA A 1 95 ? -2.226 -0.761 -6.793 1.00 91.12 95 ALA A N 1
ATOM 742 C CA . ALA A 1 95 ? -1.635 -1.988 -7.330 1.00 91.12 95 ALA A CA 1
ATOM 743 C C . ALA A 1 95 ? -2.083 -2.261 -8.777 1.00 91.12 95 ALA A C 1
ATOM 745 O O . ALA A 1 95 ? -1.253 -2.557 -9.631 1.00 91.12 95 ALA A O 1
ATOM 746 N N . LEU A 1 96 ? -3.377 -2.097 -9.068 1.00 90.56 96 LEU A N 1
ATOM 747 C CA . LEU A 1 96 ? -3.924 -2.269 -10.415 1.00 90.56 96 LEU A CA 1
ATOM 748 C C . LEU A 1 96 ? -3.388 -1.231 -11.401 1.00 90.56 96 LEU A C 1
ATOM 750 O O . LEU A 1 96 ? -3.168 -1.555 -12.564 1.00 90.56 96 LEU A O 1
ATOM 754 N N . ASP A 1 97 ? -3.180 0.007 -10.963 1.00 90.62 97 ASP A N 1
ATOM 755 C CA . ASP A 1 97 ? -2.606 1.051 -11.809 1.00 90.62 97 ASP A CA 1
ATOM 756 C C . ASP A 1 97 ? -1.117 0.764 -12.102 1.00 90.62 97 ASP A C 1
ATOM 758 O O . ASP A 1 97 ? -0.680 0.944 -13.239 1.00 90.62 97 ASP A O 1
ATOM 762 N N . CYS A 1 98 ? -0.364 0.205 -11.142 1.00 88.75 98 CYS A N 1
ATOM 763 C CA . CYS A 1 98 ? 0.979 -0.341 -11.393 1.00 88.75 98 CYS A CA 1
ATOM 764 C C . CYS A 1 98 ? 0.952 -1.497 -12.408 1.00 88.75 98 CYS A C 1
ATOM 766 O O . CYS A 1 98 ? 1.788 -1.543 -13.310 1.00 88.75 98 CYS A O 1
ATOM 768 N N . ASP A 1 99 ? -0.001 -2.424 -12.275 1.00 87.38 99 ASP A N 1
ATOM 769 C CA . ASP A 1 99 ? -0.116 -3.585 -13.163 1.00 87.38 99 ASP A CA 1
ATOM 770 C C . ASP A 1 99 ? -0.477 -3.176 -14.597 1.00 87.38 99 ASP A C 1
ATOM 772 O O . ASP A 1 99 ? 0.093 -3.718 -15.541 1.00 87.38 99 ASP A O 1
ATOM 776 N N . LYS A 1 100 ? -1.380 -2.201 -14.774 1.00 86.44 100 LYS A N 1
ATOM 777 C CA . LYS A 1 100 ? -1.738 -1.659 -16.096 1.00 86.44 100 LYS A CA 1
ATOM 778 C C . LYS A 1 100 ? -0.529 -1.053 -16.792 1.00 86.44 100 LYS A C 1
ATOM 780 O O . LYS A 1 100 ? -0.174 -1.508 -17.870 1.00 86.44 100 LYS A O 1
ATOM 785 N N . LYS A 1 101 ? 0.175 -0.138 -16.119 1.00 83.81 101 LYS A N 1
ATOM 786 C CA . LYS A 1 101 ? 1.389 0.474 -16.672 1.00 83.81 101 LYS A CA 1
ATOM 787 C C . LYS A 1 101 ? 2.454 -0.544 -17.040 1.00 83.81 101 LYS A C 1
ATOM 789 O O . LYS A 1 101 ? 3.139 -0.409 -18.044 1.00 83.81 101 LYS A O 1
ATOM 794 N N . LYS A 1 102 ? 2.595 -1.585 -16.224 1.00 81.62 102 LYS A N 1
ATOM 795 C CA . LYS A 1 102 ? 3.520 -2.680 -16.499 1.00 81.62 102 LYS A CA 1
ATOM 796 C C . LYS A 1 102 ? 3.108 -3.465 -17.750 1.00 81.62 102 LYS A C 1
ATOM 798 O O . LYS A 1 102 ? 3.980 -3.855 -18.520 1.00 81.62 102 LYS A O 1
ATOM 803 N N . ILE A 1 103 ? 1.810 -3.705 -17.954 1.00 78.62 103 ILE A N 1
ATOM 804 C CA . ILE A 1 103 ? 1.290 -4.349 -19.170 1.00 78.62 103 ILE A CA 1
ATOM 805 C C . ILE A 1 103 ? 1.581 -3.471 -20.390 1.00 78.62 103 ILE A C 1
ATOM 807 O O . ILE A 1 103 ? 2.129 -3.982 -21.367 1.00 78.62 103 ILE A O 1
ATOM 811 N N . ASP A 1 104 ? 1.306 -2.172 -20.293 1.00 71.62 104 ASP A N 1
ATOM 812 C CA . ASP A 1 104 ? 1.527 -1.203 -21.369 1.00 71.62 104 ASP A CA 1
ATOM 813 C C . ASP A 1 104 ? 3.020 -1.109 -21.749 1.00 71.62 104 ASP A C 1
ATOM 815 O O . ASP A 1 104 ? 3.356 -1.212 -22.928 1.00 71.62 104 ASP A O 1
ATOM 819 N N . LEU A 1 105 ? 3.932 -1.098 -20.767 1.00 67.50 105 LEU A N 1
ATOM 820 C CA . LEU A 1 105 ? 5.381 -1.216 -21.003 1.00 67.50 105 LEU A CA 1
ATOM 821 C C . LEU A 1 105 ? 5.792 -2.562 -21.618 1.00 67.50 105 LEU A C 1
ATOM 823 O O . LEU A 1 105 ? 6.690 -2.625 -22.451 1.00 67.50 105 LEU A O 1
ATOM 827 N N . SER A 1 106 ? 5.172 -3.672 -21.211 1.00 54.12 106 SER A N 1
ATOM 828 C CA . SER A 1 106 ? 5.553 -5.007 -21.701 1.00 54.12 106 SER A CA 1
ATOM 829 C C . SER A 1 106 ? 5.107 -5.297 -23.141 1.00 54.12 106 SER A C 1
ATOM 831 O O . SER A 1 106 ? 5.656 -6.196 -23.782 1.00 54.12 106 SER A O 1
ATOM 833 N N . LEU A 1 107 ? 4.161 -4.520 -23.682 1.00 49.12 107 LEU A N 1
ATOM 834 C CA . LEU A 1 107 ? 3.736 -4.588 -25.084 1.00 49.12 107 LEU A CA 1
ATOM 835 C C . LEU A 1 107 ? 4.756 -3.961 -26.061 1.00 49.12 107 LEU A C 1
ATOM 837 O O . LEU A 1 107 ? 4.604 -4.120 -27.274 1.00 49.12 107 LEU A O 1
ATOM 841 N N . TYR A 1 108 ? 5.841 -3.346 -25.572 1.00 46.69 108 TYR A N 1
ATOM 842 C CA . TYR A 1 108 ? 6.930 -2.806 -26.403 1.00 46.69 108 TYR A CA 1
ATOM 843 C C . TYR A 1 108 ? 7.878 -3.854 -27.008 1.00 46.69 108 TYR A C 1
ATOM 845 O O . TYR A 1 108 ? 8.719 -3.518 -27.839 1.00 46.69 108 TYR A O 1
ATOM 853 N N . ILE A 1 109 ? 7.707 -5.138 -26.674 1.00 48.81 109 ILE A N 1
ATOM 854 C CA . ILE A 1 109 ? 8.305 -6.255 -27.431 1.00 48.81 109 ILE A CA 1
ATOM 855 C C . ILE A 1 109 ? 7.293 -6.802 -28.465 1.00 48.81 109 ILE A C 1
ATOM 857 O O . ILE A 1 109 ? 7.462 -7.901 -28.990 1.00 48.81 109 ILE A O 1
ATOM 861 N N . SER A 1 110 ? 6.208 -6.077 -28.779 1.00 34.78 110 SER A N 1
ATOM 862 C CA . SER A 1 110 ? 5.345 -6.453 -29.903 1.00 34.78 110 SER A CA 1
ATOM 863 C C . SER A 1 110 ? 5.962 -5.990 -31.225 1.00 34.78 110 SER A C 1
ATOM 865 O O . SER A 1 110 ? 6.308 -4.829 -31.435 1.00 34.78 110 SER A O 1
ATOM 867 N N . SER A 1 111 ? 6.103 -6.950 -32.127 1.00 38.75 111 SER A N 1
ATOM 868 C CA . SER A 1 111 ? 6.654 -6.876 -33.479 1.00 38.75 111 SER A CA 1
ATOM 869 C C . SER A 1 111 ? 5.897 -5.972 -34.462 1.00 38.75 111 SER A C 1
ATOM 871 O O . SER A 1 111 ? 6.172 -6.026 -35.659 1.00 38.75 111 SER A O 1
ATOM 873 N N . ASP A 1 112 ? 4.947 -5.159 -33.998 1.00 37.62 112 ASP A N 1
ATOM 874 C CA . ASP A 1 112 ? 3.867 -4.643 -34.847 1.00 37.62 112 ASP A CA 1
ATOM 875 C C . ASP A 1 112 ? 3.971 -3.136 -35.146 1.00 37.62 112 ASP A C 1
ATOM 877 O O . ASP A 1 112 ? 3.072 -2.546 -35.743 1.00 37.62 112 ASP A O 1
ATOM 881 N N . GLY A 1 113 ? 5.095 -2.493 -34.810 1.00 35.25 113 GLY A N 1
ATOM 882 C CA . GLY A 1 113 ? 5.397 -1.135 -35.283 1.00 35.25 113 GLY A CA 1
ATOM 883 C C . GLY A 1 113 ? 4.432 -0.054 -34.783 1.00 35.25 113 GLY A C 1
ATOM 884 O O . GLY A 1 113 ? 4.304 1.001 -35.407 1.00 35.25 113 GLY A O 1
ATOM 885 N N . HIS A 1 114 ? 3.738 -0.292 -33.672 1.00 38.34 114 HIS A N 1
ATOM 886 C CA . HIS A 1 114 ? 3.058 0.758 -32.922 1.00 38.34 114 HIS A CA 1
ATOM 887 C C . HIS A 1 114 ? 3.981 1.191 -31.790 1.00 38.34 114 HIS A C 1
ATOM 889 O O . HIS A 1 114 ? 4.338 0.380 -30.943 1.00 38.34 114 HIS A O 1
ATOM 895 N N . ALA A 1 115 ? 4.412 2.458 -31.830 1.00 40.97 115 ALA A N 1
ATOM 896 C CA . ALA A 1 115 ? 5.147 3.086 -30.739 1.00 40.97 115 ALA A CA 1
ATOM 897 C C . ALA A 1 115 ? 4.263 2.993 -29.498 1.00 40.97 115 ALA A C 1
ATOM 899 O O . ALA A 1 115 ? 3.234 3.666 -29.414 1.00 40.97 115 ALA A O 1
ATOM 900 N N . GLY A 1 116 ? 4.604 2.078 -28.605 1.00 42.91 116 GLY A N 1
ATOM 901 C CA . GLY A 1 116 ? 3.794 1.718 -27.463 1.00 42.91 116 GLY A CA 1
ATOM 902 C C . GLY A 1 116 ? 3.741 2.781 -26.380 1.00 42.91 116 GLY A C 1
ATOM 903 O O . GLY A 1 116 ? 3.795 2.368 -25.255 1.00 42.91 116 GLY A O 1
ATOM 904 N N . ALA A 1 117 ? 3.644 4.084 -26.664 1.00 45.38 117 ALA A N 1
ATOM 905 C CA . ALA A 1 117 ? 3.636 5.176 -25.681 1.00 45.38 117 ALA A CA 1
ATOM 906 C C . ALA A 1 117 ? 4.671 4.981 -24.556 1.00 45.38 117 ALA A C 1
ATOM 908 O O . ALA A 1 117 ? 4.395 4.287 -23.591 1.00 45.38 117 ALA A O 1
ATOM 909 N N . ASP A 1 118 ? 5.849 5.606 -24.668 1.00 48.44 118 ASP A N 1
ATOM 910 C CA . ASP A 1 118 ? 6.905 5.606 -23.638 1.00 48.44 118 ASP A CA 1
ATOM 911 C C . ASP A 1 118 ? 6.365 6.111 -22.279 1.00 48.44 118 ASP A C 1
ATOM 913 O O . ASP A 1 118 ? 6.509 7.278 -21.899 1.00 48.44 118 ASP A O 1
ATOM 917 N N . GLU A 1 119 ? 5.655 5.252 -21.552 1.00 52.47 119 GLU A N 1
ATOM 918 C CA . GLU A 1 119 ? 4.975 5.591 -20.319 1.00 52.47 119 GLU A CA 1
ATOM 919 C C . GLU A 1 119 ? 5.964 5.403 -19.184 1.00 52.47 119 GLU A C 1
ATOM 921 O O . GLU A 1 119 ? 6.289 4.304 -18.749 1.00 52.47 119 GLU A O 1
ATOM 926 N N . THR A 1 120 ? 6.459 6.521 -18.676 1.00 58.94 120 THR A N 1
ATOM 927 C CA . THR A 1 120 ? 7.320 6.519 -17.497 1.00 58.94 120 THR A CA 1
ATOM 928 C C . THR A 1 120 ? 6.556 6.048 -16.247 1.00 58.94 120 THR A C 1
ATOM 930 O O . THR A 1 120 ? 5.321 6.097 -16.162 1.00 58.94 120 THR A O 1
ATOM 933 N N . VAL A 1 121 ? 7.293 5.643 -15.203 1.00 58.31 121 VAL A N 1
ATOM 934 C CA . VAL A 1 121 ? 6.716 5.340 -13.872 1.00 58.31 121 VAL A CA 1
ATOM 935 C C . VAL A 1 121 ? 5.880 6.519 -13.345 1.00 58.31 121 VAL A C 1
ATOM 937 O O . VAL A 1 121 ? 4.884 6.308 -12.647 1.00 58.31 121 VAL A O 1
ATOM 940 N N . HIS A 1 122 ? 6.210 7.752 -13.742 1.00 61.16 122 HIS A N 1
ATOM 941 C CA . HIS A 1 122 ? 5.502 8.968 -13.345 1.00 61.16 122 HIS A CA 1
ATOM 942 C C . HIS A 1 122 ? 4.010 8.950 -13.682 1.00 61.16 122 HIS A C 1
ATOM 944 O O . HIS A 1 122 ? 3.599 8.590 -14.780 1.00 61.16 122 HIS A O 1
ATOM 950 N N . GLY A 1 123 ? 3.183 9.397 -12.739 1.00 67.38 123 GLY A N 1
ATOM 951 C CA . GLY A 1 123 ? 1.735 9.538 -12.935 1.00 67.38 123 GLY A CA 1
ATOM 952 C C . GLY A 1 123 ? 0.893 8.421 -12.320 1.00 67.38 123 GLY A C 1
ATOM 953 O O . GLY A 1 123 ? -0.318 8.414 -12.504 1.00 67.38 123 GLY A O 1
ATOM 954 N N . ILE A 1 124 ? 1.497 7.493 -11.566 1.00 81.31 124 ILE A N 1
ATOM 955 C CA . ILE A 1 124 ? 0.719 6.648 -10.649 1.00 81.31 124 ILE A CA 1
ATOM 956 C C . ILE A 1 124 ? 0.403 7.489 -9.416 1.00 81.31 124 ILE A C 1
ATOM 958 O O . ILE A 1 124 ? 1.288 7.762 -8.604 1.00 81.31 124 ILE A O 1
ATOM 962 N N . ASP A 1 125 ? -0.842 7.913 -9.247 1.00 85.25 125 ASP A N 1
ATOM 963 C CA . ASP A 1 125 ? -1.225 8.708 -8.083 1.00 85.25 125 ASP A CA 1
ATOM 964 C C . ASP A 1 125 ? -1.086 7.904 -6.786 1.00 85.25 125 ASP A C 1
ATOM 966 O O . ASP A 1 125 ? -1.508 6.752 -6.700 1.00 85.25 125 ASP A O 1
ATOM 970 N N . PHE A 1 126 ? -0.517 8.531 -5.752 1.00 87.62 126 PHE A N 1
ATOM 971 C CA . PHE A 1 126 ? -0.507 7.987 -4.392 1.00 87.62 126 PHE A CA 1
ATOM 972 C C . PHE A 1 126 ? -1.397 8.870 -3.506 1.00 87.62 126 PHE A C 1
ATOM 974 O O . PHE A 1 126 ? -0.952 9.924 -3.049 1.00 87.62 126 PHE A O 1
ATOM 981 N N . PRO A 1 127 ? -2.682 8.513 -3.315 1.00 88.25 127 PRO A N 1
ATOM 982 C CA . PRO A 1 127 ? -3.617 9.347 -2.572 1.00 88.25 127 PRO A CA 1
ATOM 983 C C . PRO A 1 127 ? -3.168 9.575 -1.126 1.00 88.25 127 PRO A C 1
ATOM 985 O O . PRO A 1 127 ? -2.902 8.621 -0.397 1.00 88.25 127 PRO A O 1
ATOM 988 N N . SER A 1 128 ? -3.208 10.825 -0.657 1.00 86.81 128 SER A N 1
ATOM 989 C CA . SER A 1 128 ? -2.926 11.164 0.750 1.00 86.81 128 SER A CA 1
ATOM 990 C C . SER A 1 128 ? -3.871 10.466 1.739 1.00 86.81 128 SER A C 1
ATOM 992 O O . SER A 1 128 ? -3.501 10.225 2.890 1.00 86.81 128 SER A O 1
ATOM 994 N N . ALA A 1 129 ? -5.059 10.071 1.265 1.00 89.81 129 ALA A N 1
ATOM 995 C CA . ALA A 1 129 ? -6.023 9.262 2.003 1.00 89.81 129 ALA A CA 1
ATOM 996 C C . ALA A 1 129 ? -5.442 7.915 2.486 1.00 89.81 129 ALA A C 1
ATOM 998 O O . ALA A 1 129 ? -5.839 7.416 3.540 1.00 89.81 129 ALA A O 1
ATOM 999 N N . ILE A 1 130 ? -4.446 7.359 1.778 1.00 91.00 130 ILE A N 1
ATOM 1000 C CA . ILE A 1 130 ? -3.740 6.136 2.189 1.00 91.00 130 ILE A CA 1
ATOM 1001 C C . ILE A 1 130 ? -3.042 6.354 3.535 1.00 91.00 130 ILE A C 1
ATOM 1003 O O . ILE A 1 130 ? -3.186 5.530 4.437 1.00 91.00 130 ILE A O 1
ATOM 1007 N N . HIS A 1 131 ? -2.345 7.479 3.723 1.00 90.50 131 HIS A N 1
ATOM 1008 C CA . HIS A 1 131 ? -1.681 7.774 4.996 1.00 90.50 131 HIS A CA 1
ATOM 1009 C C . HIS A 1 131 ? -2.681 7.999 6.123 1.00 90.50 131 HIS A C 1
ATOM 1011 O O . HIS A 1 131 ? -2.479 7.490 7.225 1.00 90.50 131 HIS A O 1
ATOM 1017 N N . SER A 1 132 ? -3.768 8.731 5.863 1.00 89.31 132 SER A N 1
ATOM 1018 C CA . SER A 1 132 ? -4.774 8.987 6.897 1.00 89.31 132 SER A CA 1
ATOM 1019 C C . SER A 1 132 ? -5.495 7.716 7.335 1.00 89.31 132 SER A C 1
ATOM 1021 O O . SER A 1 132 ? -5.739 7.544 8.528 1.00 89.31 132 SER A O 1
ATOM 1023 N N . ALA A 1 133 ? -5.811 6.814 6.403 1.00 90.06 133 ALA A N 1
ATOM 1024 C CA . ALA A 1 133 ? -6.458 5.548 6.723 1.00 90.06 133 ALA A CA 1
ATOM 1025 C C . ALA A 1 133 ? -5.479 4.573 7.406 1.00 90.06 133 ALA A C 1
ATOM 1027 O O . ALA A 1 133 ? -5.826 3.951 8.409 1.00 90.06 133 ALA A O 1
ATOM 1028 N N . ALA A 1 134 ? -4.219 4.520 6.958 1.00 90.75 134 ALA A N 1
ATOM 1029 C CA . ALA A 1 134 ? -3.166 3.735 7.603 1.00 90.75 134 ALA A CA 1
ATOM 1030 C C . ALA A 1 134 ? -2.885 4.188 9.049 1.00 90.75 134 ALA A C 1
ATOM 1032 O O . ALA A 1 134 ? -2.741 3.344 9.935 1.00 90.75 134 ALA A O 1
ATOM 1033 N N . ALA A 1 135 ? -2.884 5.503 9.306 1.00 90.62 135 ALA A N 1
ATOM 1034 C CA . ALA A 1 135 ? -2.692 6.083 10.638 1.00 90.62 135 ALA A CA 1
ATOM 1035 C C . ALA A 1 135 ? -3.743 5.616 11.654 1.00 90.62 135 ALA A C 1
ATOM 1037 O O . ALA A 1 135 ? -3.421 5.422 12.826 1.00 90.62 135 ALA A O 1
ATOM 1038 N N . ARG A 1 136 ? -4.986 5.394 11.207 1.00 88.62 136 ARG A N 1
ATOM 1039 C CA . ARG A 1 136 ? -6.084 4.909 12.057 1.00 88.62 136 ARG A CA 1
ATOM 1040 C C . ARG A 1 136 ? -5.967 3.417 12.390 1.00 88.62 136 ARG A C 1
ATOM 1042 O O . ARG A 1 136 ? -6.391 3.018 13.464 1.00 88.62 136 ARG A O 1
ATOM 1049 N N . LEU A 1 137 ? -5.362 2.615 11.510 1.00 87.12 137 LEU A N 1
ATOM 1050 C CA . LEU A 1 137 ? -5.170 1.166 11.704 1.00 87.12 137 LEU A CA 1
ATOM 1051 C C . LEU A 1 137 ? -3.930 0.814 12.541 1.00 87.12 137 LEU A C 1
ATOM 1053 O O . LEU A 1 137 ? -3.797 -0.306 13.043 1.00 87.12 137 LEU A O 1
ATOM 1057 N N . GLY A 1 138 ? -3.001 1.761 12.683 1.00 89.00 138 GLY A N 1
ATOM 1058 C CA . GLY A 1 138 ? -1.899 1.682 13.633 1.00 89.00 138 GLY A CA 1
ATOM 1059 C C . GLY A 1 138 ? -0.504 1.891 13.033 1.00 89.00 138 GLY A C 1
ATOM 1060 O O . GLY A 1 138 ? -0.320 1.995 11.814 1.00 89.00 138 GLY A O 1
ATOM 1061 N N . PRO A 1 139 ? 0.526 1.928 13.899 1.00 88.69 139 PRO A N 1
ATOM 1062 C CA . PRO A 1 139 ? 1.869 2.373 13.529 1.00 88.69 139 PRO A CA 1
ATOM 1063 C C . PRO A 1 139 ? 2.543 1.457 12.505 1.00 88.69 139 PRO A C 1
ATOM 1065 O O . PRO A 1 139 ? 3.178 1.948 11.579 1.00 88.69 139 PRO A O 1
ATOM 1068 N N . ARG A 1 140 ? 2.348 0.134 12.612 1.00 88.88 140 ARG A N 1
ATOM 1069 C CA . ARG A 1 140 ? 2.960 -0.837 11.691 1.00 88.88 140 ARG A CA 1
ATOM 1070 C C . ARG A 1 140 ? 2.452 -0.669 10.254 1.00 88.88 140 ARG A C 1
ATOM 1072 O O . ARG A 1 140 ? 3.246 -0.738 9.327 1.00 88.88 140 ARG A O 1
ATOM 1079 N N . ILE A 1 141 ? 1.153 -0.432 10.060 1.00 90.44 141 ILE A N 1
ATOM 1080 C CA . ILE A 1 141 ? 0.557 -0.215 8.727 1.00 90.44 141 ILE A CA 1
ATOM 1081 C C . ILE A 1 141 ? 0.965 1.160 8.190 1.00 90.44 141 ILE A C 1
ATOM 1083 O O . ILE A 1 141 ? 1.317 1.292 7.021 1.00 90.44 141 ILE A O 1
ATOM 1087 N N . THR A 1 142 ? 1.008 2.169 9.062 1.00 91.31 142 THR A N 1
ATOM 1088 C CA . THR A 1 142 ? 1.459 3.526 8.713 1.00 91.31 142 THR A CA 1
ATOM 1089 C C . THR A 1 142 ? 2.897 3.543 8.207 1.00 91.31 142 THR A C 1
ATOM 1091 O O . THR A 1 142 ? 3.176 4.115 7.157 1.00 91.31 142 THR A O 1
ATOM 1094 N N . GLU A 1 143 ? 3.809 2.875 8.913 1.00 89.56 143 GLU A N 1
ATOM 1095 C CA . GLU A 1 143 ? 5.209 2.748 8.505 1.00 89.56 143 GLU A CA 1
ATOM 1096 C C . GLU A 1 143 ? 5.329 2.122 7.109 1.00 89.56 143 GLU A C 1
ATOM 1098 O O . GLU A 1 143 ? 6.107 2.589 6.278 1.00 89.56 143 GLU A O 1
ATOM 1103 N N . ARG A 1 144 ? 4.516 1.100 6.814 1.00 88.25 144 ARG A N 1
ATOM 1104 C CA . ARG A 1 144 ? 4.507 0.437 5.503 1.00 88.25 144 ARG A CA 1
ATOM 1105 C C . ARG A 1 144 ? 3.947 1.312 4.399 1.00 88.25 144 ARG A C 1
ATOM 1107 O O . ARG A 1 144 ? 4.519 1.319 3.314 1.00 88.25 144 ARG A O 1
ATOM 1114 N N . ALA A 1 145 ? 2.886 2.064 4.676 1.00 90.69 145 ALA A N 1
ATOM 1115 C CA . ALA A 1 145 ? 2.332 3.030 3.736 1.00 90.69 145 ALA A CA 1
ATOM 1116 C C . ALA A 1 145 ? 3.364 4.110 3.376 1.00 90.69 145 ALA A C 1
ATOM 1118 O O . ALA A 1 145 ? 3.568 4.399 2.201 1.00 90.69 145 ALA A O 1
ATOM 1119 N N . ILE A 1 146 ? 4.081 4.638 4.375 1.00 90.12 146 ILE A N 1
ATOM 1120 C CA . ILE A 1 146 ? 5.178 5.593 4.159 1.00 90.12 146 ILE A CA 1
ATOM 1121 C C . ILE A 1 146 ? 6.305 4.941 3.356 1.00 90.12 146 ILE A C 1
ATOM 1123 O O . ILE A 1 146 ? 6.806 5.524 2.398 1.00 90.12 146 ILE A O 1
ATOM 1127 N N . LYS A 1 147 ? 6.704 3.710 3.696 1.00 88.88 147 LYS A N 1
ATOM 1128 C CA . LYS A 1 147 ? 7.766 3.018 2.959 1.00 88.88 147 LYS A CA 1
ATOM 1129 C C . LYS A 1 147 ? 7.372 2.764 1.501 1.00 88.88 147 LYS A C 1
ATOM 1131 O O . LYS A 1 147 ? 8.223 2.896 0.623 1.00 88.88 147 LYS A O 1
ATOM 1136 N N . LEU A 1 148 ? 6.106 2.445 1.229 1.00 90.38 148 LEU A N 1
ATOM 1137 C CA . LEU A 1 148 ? 5.571 2.305 -0.126 1.00 90.38 148 LEU A CA 1
ATOM 1138 C C . LEU A 1 148 ? 5.660 3.627 -0.907 1.00 90.38 148 LEU A C 1
ATOM 1140 O O . LEU A 1 148 ? 6.207 3.637 -2.008 1.00 90.38 148 LEU A O 1
ATOM 1144 N N . GLU A 1 149 ? 5.221 4.740 -0.317 1.00 91.06 149 GLU A N 1
ATOM 1145 C CA . GLU A 1 149 ? 5.307 6.078 -0.923 1.00 91.06 149 GLU A CA 1
ATOM 1146 C C . GLU A 1 149 ? 6.761 6.492 -1.216 1.00 91.06 149 GLU A C 1
ATOM 1148 O O . GLU A 1 149 ? 7.084 6.970 -2.307 1.00 91.06 149 GLU A O 1
ATOM 1153 N N . VAL A 1 150 ? 7.672 6.255 -0.268 1.00 89.31 150 VAL A N 1
ATOM 1154 C CA . VAL A 1 150 ? 9.105 6.532 -0.444 1.00 89.31 150 VAL A CA 1
ATOM 1155 C C . VAL A 1 150 ? 9.690 5.671 -1.563 1.00 89.31 150 VAL A C 1
ATOM 1157 O O . VAL A 1 150 ? 10.464 6.176 -2.374 1.00 89.31 150 VAL A O 1
ATOM 1160 N N . THR A 1 151 ? 9.309 4.392 -1.639 1.00 88.69 151 THR A N 1
ATOM 1161 C CA . THR A 1 151 ? 9.750 3.482 -2.712 1.00 88.69 151 THR A CA 1
ATOM 1162 C C . THR A 1 151 ? 9.287 3.998 -4.072 1.00 88.69 151 THR A C 1
ATOM 1164 O O . THR A 1 151 ? 10.091 4.085 -4.996 1.00 88.69 151 THR A O 1
ATOM 1167 N N . LYS A 1 152 ? 8.020 4.419 -4.176 1.00 90.69 152 LYS A N 1
ATOM 1168 C CA . LYS A 1 152 ? 7.461 5.021 -5.392 1.00 90.69 152 LYS A CA 1
ATOM 1169 C C . LYS A 1 152 ? 8.241 6.275 -5.791 1.00 90.69 152 LYS A C 1
ATOM 1171 O O . LYS A 1 152 ? 8.714 6.370 -6.917 1.00 90.69 152 LYS A O 1
ATOM 1176 N N . THR A 1 153 ? 8.433 7.199 -4.852 1.00 89.00 153 THR A N 1
ATOM 1177 C CA . THR A 1 153 ? 9.149 8.463 -5.092 1.00 89.00 153 THR A CA 1
ATOM 1178 C C . THR A 1 153 ? 10.579 8.220 -5.579 1.00 89.00 153 THR A C 1
ATOM 1180 O O . THR A 1 153 ? 11.097 8.961 -6.410 1.00 89.00 153 THR A O 1
ATOM 1183 N N . ARG A 1 154 ? 11.247 7.181 -5.069 1.00 86.88 154 ARG A N 1
ATOM 1184 C CA . ARG A 1 154 ? 12.595 6.809 -5.512 1.00 86.88 154 ARG A CA 1
ATOM 1185 C C . ARG A 1 154 ? 12.611 6.173 -6.888 1.00 86.88 154 ARG A C 1
ATOM 1187 O O . ARG A 1 154 ? 13.492 6.518 -7.660 1.00 86.88 154 ARG A O 1
ATOM 1194 N N . ALA A 1 155 ? 11.655 5.301 -7.194 1.00 86.31 155 ALA A N 1
ATOM 1195 C CA . ALA A 1 155 ? 11.511 4.743 -8.534 1.00 86.31 155 ALA A CA 1
ATOM 1196 C C . ALA A 1 155 ? 11.282 5.855 -9.570 1.00 86.31 155 ALA A C 1
ATOM 1198 O O . ALA A 1 155 ? 11.952 5.888 -10.595 1.00 86.31 155 ALA A O 1
ATOM 1199 N N . GLU A 1 156 ? 10.412 6.820 -9.264 1.00 86.50 156 GLU A N 1
ATOM 1200 C CA . GLU A 1 156 ? 10.177 7.999 -10.105 1.00 86.50 156 GLU A CA 1
ATOM 1201 C C . GLU A 1 156 ? 11.450 8.834 -10.307 1.00 86.50 156 GLU A C 1
ATOM 1203 O O . GLU A 1 156 ? 11.777 9.189 -11.434 1.00 86.50 156 GLU A O 1
ATOM 1208 N N . ARG A 1 157 ? 12.201 9.115 -9.234 1.00 84.44 157 ARG A N 1
ATOM 1209 C CA . ARG A 1 157 ? 13.472 9.852 -9.338 1.00 84.44 157 ARG A CA 1
ATOM 1210 C C . ARG A 1 157 ? 14.525 9.093 -10.130 1.00 84.44 157 ARG A C 1
ATOM 1212 O O . ARG A 1 157 ? 15.183 9.693 -10.963 1.00 84.44 157 ARG A O 1
ATOM 1219 N N . TYR A 1 158 ? 14.652 7.789 -9.898 1.00 84.44 158 TYR A N 1
ATOM 1220 C CA . TYR A 1 158 ? 15.592 6.952 -10.633 1.00 84.44 158 TYR A CA 1
ATOM 1221 C C . TYR A 1 158 ? 15.316 7.025 -12.132 1.00 84.44 158 TYR A C 1
ATOM 1223 O O . TYR A 1 158 ? 16.234 7.243 -12.909 1.00 84.44 158 TYR A O 1
ATOM 1231 N N . VAL A 1 159 ? 14.054 6.871 -12.537 1.00 82.50 159 VAL A N 1
ATOM 1232 C CA . VAL A 1 159 ? 13.672 6.916 -13.953 1.00 82.50 159 VAL A CA 1
ATOM 1233 C C . VAL A 1 159 ? 13.943 8.294 -14.552 1.00 82.50 159 VAL A C 1
ATOM 1235 O O . VAL A 1 159 ? 14.500 8.363 -15.643 1.00 82.50 159 VAL A O 1
ATOM 1238 N N . ALA A 1 160 ? 13.621 9.376 -13.837 1.00 82.38 160 ALA A N 1
ATOM 1239 C CA . ALA A 1 160 ? 13.931 10.732 -14.286 1.00 82.38 160 ALA A CA 1
ATOM 1240 C C . ALA A 1 160 ? 15.443 10.941 -14.486 1.00 82.38 160 ALA A C 1
ATOM 1242 O O . ALA A 1 160 ? 15.859 11.396 -15.547 1.00 82.38 160 ALA A O 1
ATOM 1243 N N . ASP A 1 161 ? 16.260 10.548 -13.507 1.00 80.56 161 ASP A N 1
ATOM 1244 C CA . ASP A 1 161 ? 17.712 10.754 -13.525 1.00 80.56 161 ASP A CA 1
ATOM 1245 C C . ASP A 1 161 ? 18.428 9.839 -14.539 1.00 80.56 161 ASP A C 1
ATOM 1247 O O . ASP A 1 161 ? 19.430 10.229 -15.135 1.00 80.56 161 ASP A O 1
ATOM 1251 N N . ALA A 1 162 ? 17.932 8.614 -14.736 1.00 77.81 162 ALA A N 1
ATOM 1252 C CA . ALA A 1 162 ? 18.540 7.611 -15.612 1.00 77.81 162 ALA A CA 1
ATOM 1253 C C . ALA A 1 162 ? 18.132 7.753 -17.087 1.00 77.81 162 ALA A C 1
ATOM 1255 O O . ALA A 1 162 ? 18.832 7.224 -17.953 1.00 77.81 162 ALA A O 1
ATOM 1256 N N . SER A 1 163 ? 17.034 8.462 -17.376 1.00 71.31 163 SER A N 1
ATOM 1257 C CA . SER A 1 163 ? 16.469 8.589 -18.728 1.00 71.31 163 SER A CA 1
ATOM 1258 C C . SER A 1 163 ? 17.430 9.173 -19.770 1.00 71.31 163 SER A C 1
ATOM 1260 O O . SER A 1 163 ? 17.343 8.816 -20.941 1.00 71.31 163 SER A O 1
ATOM 1262 N N . ASP A 1 164 ? 18.391 9.999 -19.348 1.00 72.12 164 ASP A N 1
ATOM 1263 C CA . ASP A 1 164 ? 19.364 10.635 -20.245 1.00 72.12 164 ASP A CA 1
ATOM 1264 C C . ASP A 1 164 ? 20.632 9.789 -20.497 1.00 72.12 164 ASP A C 1
ATOM 1266 O O . ASP A 1 164 ? 21.416 10.102 -21.396 1.00 72.12 164 ASP A O 1
ATOM 1270 N N . PHE A 1 165 ? 20.873 8.735 -19.704 1.00 73.38 165 PHE A N 1
ATOM 1271 C CA . PHE A 1 165 ? 22.169 8.033 -19.666 1.00 73.38 165 PHE A CA 1
ATOM 1272 C C . PHE A 1 165 ? 22.090 6.510 -19.827 1.00 73.38 165 PHE A C 1
ATOM 1274 O O . PHE A 1 165 ? 23.123 5.880 -20.062 1.00 73.38 165 PHE A O 1
ATOM 1281 N N . VAL A 1 166 ? 20.907 5.910 -19.681 1.00 73.75 166 VAL A N 1
ATOM 1282 C CA . VAL A 1 166 ? 20.685 4.458 -19.765 1.00 73.75 166 VAL A CA 1
ATOM 1283 C C . VAL A 1 166 ? 19.984 4.118 -21.079 1.00 73.75 166 VAL A C 1
ATOM 1285 O O . VAL A 1 166 ? 19.099 4.845 -21.520 1.00 73.75 166 VAL A O 1
ATOM 1288 N N . GLU A 1 167 ? 20.368 3.010 -21.717 1.00 76.88 167 GLU A N 1
ATOM 1289 C CA . GLU A 1 167 ? 19.677 2.528 -22.917 1.00 76.88 167 GLU A CA 1
ATOM 1290 C C . GLU A 1 167 ? 18.204 2.216 -22.603 1.00 76.88 167 GLU A C 1
ATOM 1292 O O . GLU A 1 167 ? 17.913 1.553 -21.606 1.00 76.88 167 GLU A O 1
ATOM 1297 N N . ASN A 1 168 ? 17.279 2.638 -23.475 1.00 74.81 168 ASN A N 1
ATOM 1298 C CA . ASN A 1 168 ? 15.828 2.495 -23.262 1.00 74.81 168 ASN A CA 1
ATOM 1299 C C . ASN A 1 168 ? 15.420 1.072 -22.846 1.00 74.81 168 ASN A C 1
ATOM 1301 O O . ASN A 1 168 ? 14.643 0.897 -21.918 1.00 74.81 168 ASN A O 1
ATOM 1305 N N . TYR A 1 169 ? 16.020 0.048 -23.461 1.00 76.88 169 TYR A N 1
ATOM 1306 C CA . TYR A 1 169 ? 15.731 -1.348 -23.133 1.00 76.88 169 TYR A CA 1
ATOM 1307 C C . TYR A 1 169 ? 16.109 -1.732 -21.691 1.00 76.88 169 TYR A C 1
ATOM 1309 O O . TYR A 1 169 ? 15.367 -2.448 -21.019 1.00 76.88 169 TYR A O 1
ATOM 1317 N N . GLU A 1 170 ? 17.260 -1.269 -21.197 1.00 77.88 170 GLU A N 1
ATOM 1318 C CA . GLU A 1 170 ? 17.676 -1.519 -19.814 1.00 77.88 170 GLU A CA 1
ATOM 1319 C C . GLU A 1 170 ? 16.807 -0.719 -18.832 1.00 77.88 170 GLU A C 1
ATOM 1321 O O . GLU A 1 170 ? 16.438 -1.220 -17.766 1.00 77.88 170 GLU A O 1
ATOM 1326 N N . LEU A 1 171 ? 16.435 0.508 -19.203 1.00 80.31 171 LEU A N 1
ATOM 1327 C CA . LEU A 1 171 ? 15.541 1.349 -18.415 1.00 80.31 171 LEU A CA 1
ATOM 1328 C C . LEU A 1 171 ? 14.151 0.710 -18.266 1.00 80.31 171 LEU A C 1
ATOM 1330 O O . LEU A 1 171 ? 13.631 0.646 -17.151 1.00 80.31 171 LEU A O 1
ATOM 1334 N N . ASP A 1 172 ? 13.591 0.158 -19.341 1.00 80.75 172 ASP A N 1
ATOM 1335 C CA . ASP A 1 172 ? 12.286 -0.509 -19.339 1.00 80.75 172 ASP A CA 1
ATOM 1336 C C . ASP A 1 172 ? 12.272 -1.745 -18.432 1.00 80.75 172 ASP A C 1
ATOM 1338 O O . ASP A 1 172 ? 11.337 -1.941 -17.652 1.00 80.75 172 ASP A O 1
ATOM 1342 N N . GLN A 1 173 ? 13.333 -2.560 -18.454 1.00 81.06 173 GLN A N 1
ATOM 1343 C CA . GLN A 1 173 ? 13.458 -3.706 -17.545 1.00 81.06 173 GLN A CA 1
ATOM 1344 C C . GLN A 1 173 ? 13.453 -3.278 -16.073 1.00 81.06 173 GLN A C 1
ATOM 1346 O O . GLN A 1 173 ? 12.779 -3.895 -15.238 1.00 81.06 173 GLN A O 1
ATOM 1351 N N . LYS A 1 174 ? 14.152 -2.185 -15.755 1.00 83.94 174 LYS A N 1
ATOM 1352 C CA . LYS A 1 174 ? 14.159 -1.615 -14.405 1.00 83.94 174 LYS A CA 1
ATOM 1353 C C . LYS A 1 174 ? 12.780 -1.089 -14.029 1.00 83.94 174 LYS A C 1
ATOM 1355 O O . LYS A 1 174 ? 12.277 -1.442 -12.962 1.00 83.94 174 LYS A O 1
ATOM 1360 N N . ILE A 1 175 ? 12.114 -0.356 -14.920 1.00 84.56 175 ILE A N 1
ATOM 1361 C CA . ILE A 1 175 ? 10.745 0.134 -14.716 1.00 84.56 175 ILE A CA 1
ATOM 1362 C C . ILE A 1 175 ? 9.779 -1.022 -14.423 1.00 84.56 175 ILE A C 1
ATOM 1364 O O . ILE A 1 175 ? 9.045 -0.965 -13.435 1.00 84.56 175 ILE A O 1
ATOM 1368 N N . LEU A 1 176 ? 9.813 -2.098 -15.213 1.00 85.25 176 LEU A N 1
ATOM 1369 C CA . LEU A 1 176 ? 8.971 -3.281 -15.009 1.00 85.25 176 LEU A CA 1
ATOM 1370 C C . LEU A 1 176 ? 9.182 -3.900 -13.620 1.00 85.25 176 LEU A C 1
ATOM 1372 O O . LEU A 1 176 ? 8.211 -4.229 -12.933 1.00 85.25 176 LEU A O 1
ATOM 1376 N N . SER A 1 177 ? 10.437 -4.015 -13.181 1.00 86.00 177 SER A N 1
ATOM 1377 C CA . SER A 1 177 ? 10.765 -4.541 -11.852 1.00 86.00 177 SER A CA 1
ATOM 1378 C C . SER A 1 177 ? 10.310 -3.613 -10.715 1.00 86.00 177 SER A C 1
ATOM 1380 O O . SER A 1 177 ? 9.797 -4.083 -9.697 1.00 86.00 177 SER A O 1
ATOM 1382 N N . PHE A 1 178 ? 10.412 -2.291 -10.897 1.00 89.19 178 PHE A N 1
ATOM 1383 C CA . PHE A 1 178 ? 9.958 -1.303 -9.918 1.00 89.19 178 PHE A CA 1
ATOM 1384 C C . PHE A 1 178 ? 8.434 -1.323 -9.780 1.00 89.19 178 PHE A C 1
ATOM 1386 O O . PHE A 1 178 ? 7.918 -1.335 -8.662 1.00 89.19 178 PHE A O 1
ATOM 1393 N N . LEU A 1 179 ? 7.706 -1.394 -10.898 1.00 89.12 179 LEU A N 1
ATOM 1394 C CA . LEU A 1 179 ? 6.248 -1.526 -10.907 1.00 89.12 179 LEU A CA 1
ATOM 1395 C C . LEU A 1 179 ? 5.798 -2.835 -10.244 1.00 89.12 179 LEU A C 1
ATOM 1397 O O . LEU A 1 179 ? 4.856 -2.822 -9.449 1.00 89.12 179 LEU A O 1
ATOM 1401 N N . ALA A 1 180 ? 6.505 -3.944 -10.495 1.00 88.00 180 ALA A N 1
ATOM 1402 C CA . ALA A 1 180 ? 6.246 -5.215 -9.823 1.00 88.00 180 ALA A CA 1
ATOM 1403 C C . ALA A 1 180 ? 6.446 -5.112 -8.300 1.00 88.00 180 ALA A C 1
ATOM 1405 O O . ALA A 1 180 ? 5.591 -5.565 -7.536 1.00 88.00 180 ALA A O 1
ATOM 1406 N N . LEU A 1 181 ? 7.518 -4.450 -7.846 1.00 89.44 181 LEU A N 1
ATOM 1407 C CA . LEU A 1 181 ? 7.781 -4.219 -6.422 1.00 89.44 181 LEU A CA 1
ATOM 1408 C C . LEU A 1 181 ? 6.693 -3.362 -5.758 1.00 89.44 181 LEU A C 1
ATOM 1410 O O . LEU A 1 181 ? 6.260 -3.663 -4.642 1.00 89.44 181 LEU A O 1
ATOM 1414 N N . LEU A 1 182 ? 6.247 -2.294 -6.425 1.00 90.94 182 LEU A N 1
ATOM 1415 C CA . LEU A 1 182 ? 5.190 -1.413 -5.921 1.00 90.94 182 LEU A CA 1
ATOM 1416 C C . LEU A 1 182 ? 3.846 -2.142 -5.817 1.00 90.94 182 LEU A C 1
ATOM 1418 O O . LEU A 1 182 ? 3.180 -2.031 -4.785 1.00 90.94 182 LEU A O 1
ATOM 1422 N N . SER A 1 183 ? 3.478 -2.921 -6.839 1.00 91.44 183 SER A N 1
ATOM 1423 C CA . SER A 1 183 ? 2.265 -3.750 -6.840 1.00 91.44 183 SER A CA 1
ATOM 1424 C C . SER A 1 183 ? 2.301 -4.789 -5.713 1.00 91.44 183 SER A C 1
ATOM 1426 O O . SER A 1 183 ? 1.365 -4.873 -4.914 1.00 91.44 183 SER A O 1
ATOM 1428 N N . LEU A 1 184 ? 3.424 -5.500 -5.554 1.00 90.12 184 LEU A N 1
ATOM 1429 C CA . LEU A 1 184 ? 3.617 -6.496 -4.496 1.00 90.12 184 LEU A CA 1
ATOM 1430 C C . LEU A 1 184 ? 3.455 -5.892 -3.093 1.00 90.12 184 LEU A C 1
ATOM 1432 O O . LEU A 1 184 ? 2.711 -6.416 -2.263 1.00 90.12 184 LEU A O 1
ATOM 1436 N N . ARG A 1 185 ? 4.116 -4.760 -2.824 1.00 89.19 185 ARG A N 1
ATOM 1437 C CA . ARG A 1 185 ? 4.059 -4.084 -1.515 1.00 89.19 185 ARG A CA 1
ATOM 1438 C C . ARG A 1 185 ? 2.680 -3.526 -1.199 1.00 89.19 185 ARG A C 1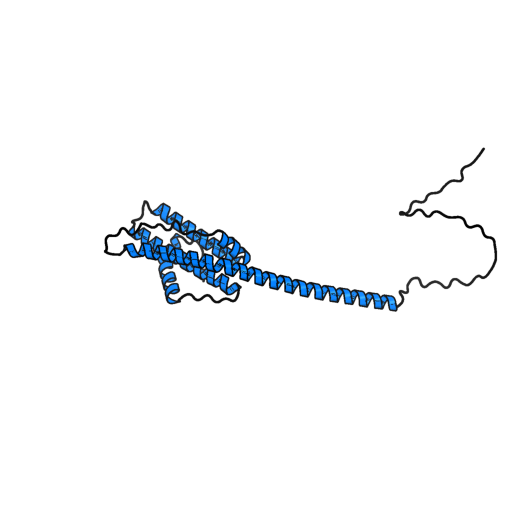
ATOM 1440 O O . ARG A 1 185 ? 2.268 -3.564 -0.042 1.00 89.19 185 ARG A O 1
ATOM 1447 N N . ALA A 1 186 ? 1.976 -3.011 -2.203 1.00 91.69 186 ALA A N 1
ATOM 1448 C CA . ALA A 1 186 ? 0.614 -2.527 -2.036 1.00 91.69 186 ALA A CA 1
ATOM 1449 C C . ALA A 1 186 ? -0.344 -3.667 -1.667 1.00 91.69 186 ALA A C 1
ATOM 1451 O O . ALA A 1 186 ? -1.122 -3.517 -0.729 1.00 91.69 186 ALA A O 1
ATOM 1452 N N . ARG A 1 187 ? -0.228 -4.826 -2.329 1.00 91.25 187 ARG A N 1
ATOM 1453 C CA . ARG A 1 187 ? -1.019 -6.030 -2.020 1.00 91.25 187 ARG A CA 1
ATOM 1454 C C . ARG A 1 187 ? -0.712 -6.577 -0.625 1.00 91.25 187 ARG A C 1
ATOM 1456 O O . ARG A 1 187 ? -1.632 -6.768 0.157 1.00 91.25 187 ARG A O 1
ATOM 1463 N N . HIS A 1 188 ? 0.562 -6.671 -0.247 1.00 89.50 188 HIS A N 1
ATOM 1464 C CA . HIS A 1 188 ? 0.933 -7.055 1.119 1.00 89.50 188 HIS A CA 1
ATOM 1465 C C . HIS A 1 188 ? 0.383 -6.074 2.173 1.00 89.50 188 HIS A C 1
ATOM 1467 O O . HIS A 1 188 ? -0.045 -6.464 3.258 1.00 89.50 188 HIS A O 1
ATOM 1473 N N . LEU A 1 189 ? 0.365 -4.771 1.874 1.00 90.69 189 LEU A N 1
ATOM 1474 C CA . LEU A 1 189 ? -0.239 -3.784 2.766 1.00 90.69 189 LEU A CA 1
ATOM 1475 C C . LEU A 1 189 ? -1.768 -3.933 2.852 1.00 90.69 189 LEU A C 1
ATOM 1477 O O . LEU A 1 189 ? -2.324 -3.726 3.933 1.00 90.69 189 LEU A O 1
ATOM 1481 N N . CYS A 1 190 ? -2.439 -4.330 1.763 1.00 91.38 190 CYS A N 1
ATOM 1482 C CA . CYS A 1 190 ? -3.849 -4.724 1.794 1.00 91.38 190 CYS A CA 1
ATOM 1483 C C . CYS A 1 190 ? -4.074 -5.914 2.726 1.00 91.38 190 CYS A C 1
ATOM 1485 O O . CYS A 1 190 ? -4.994 -5.856 3.538 1.00 91.38 190 CYS A O 1
ATOM 1487 N N . ASP A 1 191 ? -3.239 -6.951 2.637 1.00 90.44 191 ASP A N 1
ATOM 1488 C CA . ASP A 1 191 ? -3.336 -8.139 3.491 1.00 90.44 191 ASP A CA 1
ATOM 1489 C C . ASP A 1 191 ? -3.217 -7.760 4.968 1.00 90.44 191 ASP A C 1
ATOM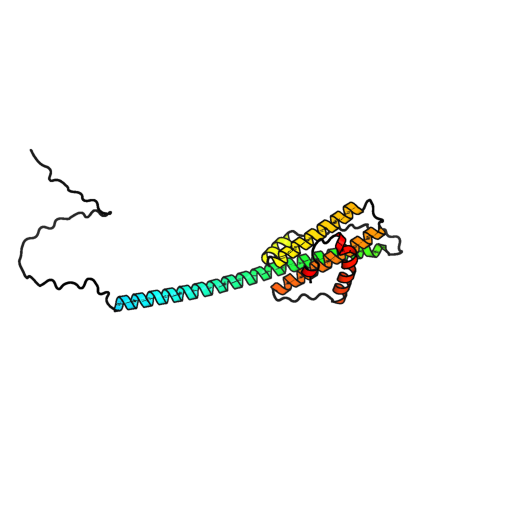 1491 O O . ASP A 1 191 ? -4.079 -8.111 5.771 1.00 90.44 191 ASP A O 1
ATOM 1495 N N . MET A 1 192 ? -2.225 -6.935 5.318 1.00 90.19 192 MET A N 1
ATOM 1496 C CA . MET A 1 192 ? -2.051 -6.438 6.687 1.00 90.19 192 MET A CA 1
ATOM 1497 C C . MET A 1 192 ? -3.244 -5.603 7.177 1.00 90.19 192 MET A C 1
ATOM 1499 O O . MET A 1 192 ? -3.628 -5.685 8.345 1.00 90.19 192 MET A O 1
ATOM 1503 N N . ALA A 1 193 ? -3.813 -4.763 6.309 1.00 89.69 193 ALA A N 1
ATOM 1504 C CA . ALA A 1 193 ? -4.973 -3.940 6.642 1.00 89.69 193 ALA A CA 1
ATOM 1505 C C . ALA A 1 193 ? -6.248 -4.782 6.807 1.00 89.69 193 ALA A C 1
ATOM 1507 O O . ALA A 1 193 ? -7.044 -4.514 7.706 1.00 89.69 193 ALA A O 1
ATOM 1508 N N . ALA A 1 194 ? -6.425 -5.808 5.975 1.00 88.94 194 ALA A N 1
ATOM 1509 C CA . ALA A 1 194 ? -7.543 -6.739 6.043 1.00 88.94 194 ALA A CA 1
ATOM 1510 C C . ALA A 1 194 ? -7.451 -7.642 7.284 1.00 88.94 194 ALA A C 1
ATOM 1512 O O . ALA A 1 194 ? -8.438 -7.785 8.010 1.00 88.94 194 ALA A O 1
ATOM 1513 N N . GLU A 1 195 ? -6.261 -8.165 7.593 1.00 89.38 195 GLU A N 1
ATOM 1514 C CA . GLU A 1 195 ? -6.017 -9.012 8.765 1.00 89.38 195 GLU A CA 1
ATOM 1515 C C . GLU A 1 195 ? -6.393 -8.284 10.063 1.00 89.38 195 GLU A C 1
ATOM 1517 O O . GLU A 1 195 ? -7.024 -8.865 10.948 1.00 89.38 195 GLU A O 1
ATOM 1522 N N . LYS A 1 196 ? -6.099 -6.978 10.150 1.00 86.50 196 LYS A N 1
ATOM 1523 C CA . LYS A 1 196 ? -6.466 -6.148 11.306 1.00 86.50 196 LYS A CA 1
ATOM 1524 C C . LYS A 1 196 ? -7.956 -6.124 11.614 1.00 86.50 196 LYS A C 1
ATOM 1526 O O . LYS A 1 196 ? -8.320 -6.011 12.778 1.00 86.50 196 LYS A O 1
ATOM 1531 N N . VAL A 1 197 ? -8.801 -6.256 10.599 1.00 87.00 197 VAL A N 1
ATOM 1532 C CA . VAL A 1 197 ? -10.261 -6.230 10.745 1.00 87.00 197 VAL A CA 1
ATOM 1533 C C . VAL A 1 197 ? -10.889 -7.621 10.647 1.00 87.00 197 VAL A C 1
ATOM 1535 O O . VAL A 1 197 ? -12.114 -7.744 10.596 1.00 87.00 197 VAL A O 1
ATOM 1538 N N . GLY A 1 198 ? -10.065 -8.675 10.654 1.00 83.25 198 GLY A N 1
ATOM 1539 C CA . GLY A 1 198 ? -10.503 -10.067 10.563 1.00 83.25 198 GLY A CA 1
ATOM 1540 C C . GLY A 1 198 ? -10.964 -10.483 9.165 1.00 83.25 198 GLY A C 1
ATOM 1541 O O . GLY A 1 198 ? -11.702 -11.459 9.031 1.00 83.25 198 GLY A O 1
ATOM 1542 N N . LEU A 1 199 ? -10.562 -9.747 8.127 1.00 84.38 199 LEU A N 1
ATOM 1543 C CA . LEU A 1 199 ? -10.810 -10.095 6.732 1.00 84.38 199 LEU A CA 1
ATOM 1544 C C . LEU A 1 199 ? -9.587 -10.810 6.152 1.00 84.38 199 LEU A C 1
ATOM 1546 O O . LEU A 1 199 ? -8.452 -10.401 6.370 1.00 84.38 199 LEU A O 1
ATOM 1550 N N . ALA A 1 200 ? -9.830 -11.865 5.379 1.00 79.38 200 ALA A N 1
ATOM 1551 C CA . ALA A 1 200 ? -8.794 -12.527 4.599 1.00 79.38 200 ALA A CA 1
ATOM 1552 C C . ALA A 1 200 ? -8.896 -12.062 3.145 1.00 79.38 200 ALA A C 1
ATOM 1554 O O . ALA A 1 200 ? -9.865 -12.379 2.449 1.00 79.38 200 ALA A O 1
ATOM 1555 N N . MET A 1 201 ? -7.901 -11.304 2.697 1.00 80.31 201 MET A N 1
ATOM 1556 C CA . MET A 1 201 ? -7.717 -10.998 1.284 1.00 80.31 201 MET A CA 1
ATOM 1557 C C . MET A 1 201 ? -7.158 -12.234 0.575 1.00 80.31 201 MET A C 1
ATOM 1559 O O . MET A 1 201 ? -6.389 -13.006 1.145 1.00 80.31 201 MET A O 1
ATOM 1563 N N . ARG A 1 202 ? -7.614 -12.476 -0.656 1.00 77.38 202 ARG A N 1
ATOM 1564 C CA . ARG A 1 202 ? -7.106 -13.565 -1.494 1.00 77.38 202 ARG A CA 1
ATOM 1565 C C . ARG A 1 202 ? -6.445 -12.964 -2.716 1.00 77.38 202 ARG A C 1
ATOM 1567 O O . ARG A 1 202 ? -7.123 -12.384 -3.562 1.00 77.38 202 ARG A O 1
ATOM 1574 N N . HIS A 1 203 ? -5.139 -13.149 -2.801 1.00 83.75 203 HIS A N 1
ATOM 1575 C CA . HIS A 1 203 ? -4.354 -12.887 -3.995 1.00 83.75 203 HIS A CA 1
ATOM 1576 C C . HIS A 1 203 ? -4.011 -14.233 -4.652 1.00 83.75 203 HIS A C 1
ATOM 1578 O O . HIS A 1 203 ? -3.721 -15.184 -3.923 1.00 83.75 203 HIS A O 1
ATOM 1584 N N . PRO A 1 204 ? -4.081 -14.368 -5.989 1.00 84.19 204 PRO A N 1
ATOM 1585 C CA . PRO A 1 204 ? -3.620 -15.581 -6.660 1.00 84.19 204 PRO A CA 1
ATOM 1586 C C . PRO A 1 204 ? -2.139 -15.829 -6.339 1.00 84.19 204 PRO A C 1
ATOM 1588 O O . PRO A 1 204 ? -1.314 -14.940 -6.546 1.00 84.19 204 PRO A O 1
ATOM 1591 N N . GLU A 1 205 ? -1.807 -17.014 -5.819 1.00 80.44 205 GLU A N 1
ATOM 1592 C CA . GLU A 1 205 ? -0.439 -17.349 -5.385 1.00 80.44 205 GLU A CA 1
ATOM 1593 C C . GLU A 1 205 ? 0.559 -17.243 -6.545 1.00 80.44 205 GLU A C 1
ATOM 1595 O O . GLU A 1 205 ? 1.600 -16.606 -6.403 1.00 80.44 205 GLU A O 1
ATOM 1600 N N . ASP A 1 206 ? 0.178 -17.740 -7.725 1.00 80.19 206 ASP A N 1
ATOM 1601 C CA . ASP A 1 206 ? 0.995 -17.664 -8.941 1.00 80.19 206 ASP A CA 1
ATOM 1602 C C . ASP A 1 206 ? 1.346 -16.216 -9.331 1.00 80.19 206 ASP A C 1
ATOM 1604 O O . ASP A 1 206 ? 2.470 -15.928 -9.753 1.00 80.19 206 ASP A O 1
ATOM 1608 N N . ASP A 1 207 ? 0.403 -15.282 -9.159 1.00 81.50 207 ASP A N 1
ATOM 1609 C CA . ASP A 1 207 ? 0.629 -13.864 -9.456 1.00 81.50 207 ASP A CA 1
ATOM 1610 C C . ASP A 1 207 ? 1.571 -13.224 -8.434 1.00 81.50 207 ASP A C 1
ATOM 1612 O O . ASP A 1 207 ? 2.418 -12.405 -8.796 1.00 81.50 207 ASP A O 1
ATOM 1616 N N . MET A 1 208 ? 1.443 -13.591 -7.158 1.00 83.06 208 MET A N 1
ATOM 1617 C CA . MET A 1 208 ? 2.306 -13.084 -6.089 1.00 83.06 208 MET A CA 1
ATOM 1618 C C . MET A 1 208 ? 3.736 -13.607 -6.232 1.00 83.06 208 MET A C 1
ATOM 1620 O O . MET A 1 208 ? 4.679 -12.823 -6.124 1.00 83.06 208 MET A O 1
ATOM 1624 N N . ASP A 1 209 ? 3.906 -14.884 -6.571 1.00 82.31 209 ASP A N 1
ATOM 1625 C CA . ASP A 1 209 ? 5.210 -15.498 -6.837 1.00 82.31 209 ASP A CA 1
ATOM 1626 C C . ASP A 1 209 ? 5.892 -14.889 -8.062 1.00 82.31 209 ASP A C 1
ATOM 1628 O O . ASP A 1 209 ? 7.109 -14.667 -8.073 1.00 82.31 209 ASP A O 1
ATOM 1632 N N . ARG A 1 210 ? 5.117 -14.597 -9.110 1.00 83.38 210 ARG A N 1
ATOM 1633 C CA . ARG A 1 210 ? 5.620 -13.901 -10.293 1.00 83.38 210 ARG A CA 1
ATOM 1634 C C . ARG A 1 210 ? 6.087 -12.491 -9.942 1.00 83.38 210 ARG A C 1
ATOM 1636 O O . ARG A 1 210 ? 7.210 -12.129 -10.290 1.00 83.38 210 ARG A O 1
ATOM 1643 N N . LEU A 1 211 ? 5.258 -11.714 -9.244 1.00 84.25 211 LEU A N 1
ATOM 1644 C CA . LEU A 1 211 ? 5.612 -10.361 -8.810 1.00 84.25 211 LEU A CA 1
ATOM 1645 C C . LEU A 1 211 ? 6.837 -10.360 -7.901 1.00 84.25 211 LEU A C 1
ATOM 1647 O O . LEU A 1 211 ? 7.696 -9.498 -8.050 1.00 84.25 211 LEU A O 1
ATOM 1651 N N . LEU A 1 212 ? 6.945 -11.338 -7.003 1.00 84.50 212 LEU A N 1
ATOM 1652 C CA . LEU A 1 212 ? 8.102 -11.507 -6.139 1.00 84.50 212 LEU A CA 1
ATOM 1653 C C . LEU A 1 212 ? 9.376 -11.676 -6.968 1.00 84.50 212 LEU A C 1
ATOM 1655 O O . LEU A 1 212 ? 10.294 -10.868 -6.833 1.00 84.50 212 LEU A O 1
ATOM 1659 N N . LYS A 1 213 ? 9.408 -12.655 -7.878 1.00 84.62 213 LYS A N 1
ATOM 1660 C CA . LYS A 1 213 ? 10.571 -12.908 -8.744 1.00 84.62 213 LYS A CA 1
ATOM 1661 C C . LYS A 1 213 ? 10.960 -11.673 -9.552 1.00 84.62 213 LYS A C 1
ATOM 1663 O O . LYS A 1 213 ? 12.123 -11.286 -9.550 1.00 84.62 213 LYS A O 1
ATOM 1668 N N . GLU A 1 214 ? 9.983 -11.034 -10.190 1.00 82.31 214 GLU A N 1
ATOM 1669 C CA . GLU A 1 214 ? 10.217 -9.852 -11.021 1.00 82.31 214 GLU A CA 1
ATOM 1670 C C . GLU A 1 214 ? 10.688 -8.643 -10.196 1.00 82.31 214 GLU A C 1
ATOM 1672 O O . GLU A 1 214 ? 11.554 -7.887 -10.635 1.00 82.31 214 GLU A O 1
ATOM 1677 N N . SER A 1 215 ? 10.167 -8.478 -8.977 1.00 82.12 215 SER A N 1
ATOM 1678 C CA . SER A 1 215 ? 10.535 -7.373 -8.090 1.00 82.12 215 SER A CA 1
ATOM 1679 C C . SER A 1 215 ? 11.973 -7.466 -7.577 1.00 82.12 215 SER A C 1
ATOM 1681 O O . SER A 1 215 ? 12.615 -6.437 -7.377 1.00 82.12 215 SER A O 1
ATOM 1683 N N . MET A 1 216 ? 12.512 -8.678 -7.398 1.00 82.06 216 MET A N 1
ATOM 1684 C CA . MET A 1 216 ? 13.840 -8.883 -6.809 1.00 82.06 216 MET A CA 1
ATOM 1685 C C . MET A 1 216 ? 14.996 -8.462 -7.725 1.00 82.06 216 MET A C 1
ATOM 1687 O O . MET A 1 216 ? 16.089 -8.214 -7.220 1.00 82.06 216 MET A O 1
ATOM 1691 N N . HIS A 1 217 ? 14.779 -8.335 -9.039 1.00 81.19 217 HIS A N 1
ATOM 1692 C CA . HIS A 1 217 ? 15.851 -8.042 -9.999 1.00 81.19 217 HIS A CA 1
ATOM 1693 C C . HIS A 1 217 ? 16.577 -6.719 -9.717 1.00 81.19 217 HIS A C 1
ATOM 1695 O O . HIS A 1 217 ? 17.805 -6.702 -9.648 1.00 81.19 217 HIS A O 1
ATOM 1701 N N . HIS A 1 218 ? 15.830 -5.637 -9.480 1.00 79.50 218 HIS A N 1
ATOM 1702 C CA . HIS A 1 218 ? 16.398 -4.300 -9.255 1.00 79.50 218 HIS A CA 1
ATOM 1703 C C . HIS A 1 218 ? 15.925 -3.658 -7.945 1.00 79.50 218 HIS A C 1
ATOM 1705 O O . HIS A 1 218 ? 16.112 -2.464 -7.725 1.00 79.50 218 HIS A O 1
ATOM 1711 N N . MET A 1 219 ? 15.340 -4.440 -7.026 1.00 80.50 219 MET A N 1
ATOM 1712 C CA . MET A 1 219 ? 14.856 -3.929 -5.734 1.00 80.50 219 MET A CA 1
ATOM 1713 C C . MET A 1 219 ? 15.928 -3.140 -4.971 1.00 80.50 219 MET A C 1
ATOM 1715 O O . MET A 1 219 ? 15.621 -2.107 -4.380 1.00 80.50 219 MET A O 1
ATOM 1719 N N . HIS A 1 220 ? 17.176 -3.609 -4.999 1.00 78.69 220 HIS A N 1
ATOM 1720 C CA . HIS A 1 220 ? 18.309 -3.000 -4.298 1.00 78.69 220 HIS A CA 1
ATOM 1721 C C . HIS A 1 220 ? 18.641 -1.573 -4.772 1.00 78.69 220 HIS A C 1
ATOM 1723 O O . HIS A 1 220 ? 19.300 -0.829 -4.049 1.00 78.69 220 HIS A O 1
ATOM 1729 N N . GLU A 1 221 ? 18.181 -1.181 -5.962 1.00 74.62 221 GLU A N 1
ATOM 1730 C CA . GLU A 1 221 ? 18.428 0.143 -6.539 1.00 74.62 221 GLU A CA 1
ATOM 1731 C C . GLU A 1 221 ? 17.481 1.210 -5.961 1.00 74.62 221 GLU A C 1
ATOM 1733 O O . GLU A 1 221 ? 17.840 2.384 -5.880 1.00 74.62 221 GLU A O 1
ATOM 1738 N N . ILE A 1 222 ? 16.285 0.809 -5.511 1.00 75.12 222 ILE A N 1
ATOM 1739 C CA . ILE A 1 222 ? 15.233 1.733 -5.047 1.00 75.12 222 ILE A CA 1
ATOM 1740 C C . ILE A 1 222 ? 14.813 1.516 -3.586 1.00 75.12 222 ILE A C 1
ATOM 1742 O O . ILE A 1 222 ? 14.371 2.462 -2.918 1.00 75.12 222 ILE A O 1
ATOM 1746 N N . ASP A 1 223 ? 14.989 0.312 -3.036 1.00 71.12 223 ASP A N 1
ATOM 1747 C CA . ASP A 1 223 ? 14.695 0.009 -1.636 1.00 71.12 223 ASP A CA 1
ATOM 1748 C C . ASP A 1 223 ? 15.955 0.083 -0.769 1.00 71.12 223 ASP A C 1
ATOM 1750 O O . ASP A 1 223 ? 16.924 -0.634 -0.980 1.00 71.12 223 ASP A O 1
ATOM 1754 N N . SER A 1 224 ? 15.933 0.930 0.264 1.00 55.78 224 SER A N 1
ATOM 1755 C CA . SER A 1 224 ? 17.075 1.108 1.181 1.00 55.78 224 SER A CA 1
ATOM 1756 C C . SER A 1 224 ? 16.815 0.528 2.575 1.00 55.78 224 SER A C 1
ATOM 1758 O O . SER A 1 224 ? 17.200 1.135 3.574 1.00 55.78 224 SER A O 1
ATOM 1760 N N . GLY A 1 225 ? 16.090 -0.585 2.687 1.00 54.25 225 GLY A N 1
ATOM 1761 C CA . GLY A 1 225 ? 15.748 -1.172 3.984 1.00 54.25 225 GLY A CA 1
ATOM 1762 C C . GLY A 1 225 ? 15.938 -2.682 4.020 1.00 54.25 225 GLY A C 1
ATOM 1763 O O . GLY A 1 225 ? 15.783 -3.343 3.006 1.00 54.25 225 GLY A O 1
ATOM 1764 N N . SER A 1 226 ? 16.228 -3.213 5.211 1.00 47.22 226 SER A N 1
ATOM 1765 C CA . SER A 1 226 ? 16.332 -4.656 5.466 1.00 47.22 226 SER A CA 1
ATOM 1766 C C . SER A 1 226 ? 15.103 -5.414 4.940 1.00 47.22 226 SER A C 1
ATOM 1768 O O . SER A 1 226 ? 13.968 -5.093 5.317 1.00 47.22 226 SER A O 1
ATOM 1770 N N . GLU A 1 227 ? 15.340 -6.416 4.085 1.00 52.38 227 GLU A N 1
ATOM 1771 C CA . GLU A 1 227 ? 14.330 -7.333 3.530 1.00 52.38 227 GLU A CA 1
ATOM 1772 C C . GLU A 1 227 ? 13.533 -8.048 4.628 1.00 52.38 227 GLU A C 1
ATOM 1774 O O . GLU A 1 227 ? 12.331 -8.266 4.478 1.00 52.38 227 GLU A O 1
ATOM 1779 N N . ALA A 1 228 ? 14.177 -8.315 5.772 1.00 47.88 228 ALA A N 1
ATOM 1780 C CA . ALA A 1 228 ? 13.623 -9.056 6.909 1.00 47.88 228 ALA A CA 1
ATOM 1781 C C . ALA A 1 228 ? 12.402 -8.395 7.565 1.00 47.88 228 ALA A C 1
ATOM 1783 O O . ALA A 1 228 ? 11.769 -8.984 8.432 1.00 47.88 228 ALA A O 1
ATOM 1784 N N . ASN A 1 229 ? 12.081 -7.162 7.178 1.00 45.56 229 ASN A N 1
ATOM 1785 C CA . ASN A 1 229 ? 10.926 -6.465 7.704 1.00 45.56 229 ASN A CA 1
ATOM 1786 C C . ASN A 1 229 ? 9.688 -6.626 6.811 1.00 45.56 229 ASN A C 1
ATOM 1788 O O . ASN A 1 229 ? 8.612 -6.272 7.272 1.00 45.56 229 ASN A O 1
ATOM 1792 N N . TRP A 1 230 ? 9.784 -7.040 5.545 1.00 49.34 230 TRP A N 1
ATOM 1793 C CA . TRP A 1 230 ? 8.624 -7.077 4.632 1.00 49.34 230 TRP A CA 1
ATOM 1794 C C . TRP A 1 230 ? 7.837 -8.384 4.630 1.00 49.34 230 TRP A C 1
ATOM 1796 O O . TRP A 1 230 ? 6.645 -8.308 4.353 1.00 49.34 230 TRP A O 1
ATOM 1806 N N . TYR A 1 231 ? 8.487 -9.501 4.951 1.00 42.50 231 TYR A N 1
ATOM 1807 C CA . TYR A 1 231 ? 7.885 -10.832 5.053 1.00 42.50 231 TYR A CA 1
ATOM 1808 C C . TYR A 1 231 ? 7.540 -11.171 6.506 1.00 42.50 231 TYR A C 1
ATOM 1810 O O . TYR A 1 231 ? 8.308 -10.749 7.404 1.00 42.50 231 TYR A O 1
#

Secondary structure (DSSP, 8-state):
---PPP------SS------------------------TT---HHHHHHHHHHHHHHHHHHHHHHHHHHHHHHHHHHHHHHHHHHHHHHHHHHHHHHHHHHHHHHHGGG-TT--------STT----THHHHHHHHH-HHHHHHHHHHHHHHHHHHHHHHHHTTTS-HHHHHHHHHHHHHHHHHHHHHHHHHHHHHTT------HHHHHHHHHHHHTTHHHH--S-GGGT-